Protein AF-A0A662KB71-F1 (afdb_monomer_lite)

Structure (mmCIF, N/CA/C/O backbone):
data_AF-A0A662KB71-F1
#
_entry.id   AF-A0A662KB71-F1
#
loop_
_atom_site.group_PDB
_atom_site.id
_atom_site.type_symbol
_atom_site.label_atom_id
_atom_site.label_alt_id
_atom_site.label_comp_id
_atom_site.label_asym_id
_atom_site.label_entity_id
_atom_site.label_seq_id
_atom_site.pdbx_PDB_ins_code
_atom_site.Cartn_x
_atom_site.Cartn_y
_atom_site.Cartn_z
_atom_site.occupancy
_atom_site.B_iso_or_equiv
_atom_site.auth_seq_id
_atom_site.auth_comp_id
_atom_site.auth_asym_id
_atom_site.auth_atom_id
_atom_site.pdbx_PDB_model_num
ATOM 1 N N . MET A 1 1 ? 36.773 89.664 -22.310 1.00 36.91 1 MET A N 1
ATOM 2 C CA . MET A 1 1 ? 37.988 90.486 -22.122 1.00 36.91 1 MET A CA 1
ATOM 3 C C . MET A 1 1 ? 39.078 89.978 -23.057 1.00 36.91 1 MET A C 1
ATOM 5 O O . MET A 1 1 ? 39.337 88.788 -23.047 1.00 36.91 1 MET A O 1
ATOM 9 N N . LYS A 1 2 ? 39.682 90.913 -23.805 1.00 42.03 2 LYS A N 1
ATOM 10 C CA . LYS A 1 2 ? 40.955 90.853 -24.554 1.00 42.03 2 LYS A CA 1
ATOM 11 C C . LYS A 1 2 ? 41.048 89.935 -25.788 1.00 42.03 2 LYS A C 1
ATOM 13 O O . LYS A 1 2 ? 41.317 88.746 -25.711 1.00 42.03 2 LYS A O 1
ATOM 18 N N . ALA A 1 3 ? 40.898 90.605 -26.932 1.00 43.69 3 ALA A N 1
ATOM 19 C CA . ALA A 1 3 ? 41.512 90.302 -28.222 1.00 43.69 3 ALA A CA 1
ATOM 20 C C . ALA A 1 3 ? 43.033 90.093 -28.120 1.00 43.69 3 ALA A C 1
ATOM 22 O O . ALA A 1 3 ? 43.617 90.597 -27.171 1.00 43.69 3 ALA A O 1
ATOM 23 N N . TRP A 1 4 ? 43.659 89.476 -29.131 1.00 39.16 4 TRP A N 1
ATOM 24 C CA . TRP A 1 4 ? 44.830 90.023 -29.841 1.00 39.16 4 TRP A CA 1
ATOM 25 C C . TRP A 1 4 ? 45.064 89.283 -31.173 1.00 39.16 4 TRP A C 1
ATOM 27 O O . TRP A 1 4 ? 44.796 88.092 -31.303 1.00 39.16 4 TRP A O 1
ATOM 37 N N . ARG A 1 5 ? 45.497 90.065 -32.168 1.00 43.62 5 ARG A N 1
ATOM 38 C CA . ARG A 1 5 ? 45.698 89.755 -33.593 1.00 43.62 5 ARG A CA 1
ATOM 39 C C . ARG A 1 5 ? 47.019 89.027 -33.890 1.00 43.62 5 ARG A C 1
ATOM 41 O O . ARG A 1 5 ? 48.006 89.263 -33.207 1.00 43.62 5 ARG A O 1
ATOM 48 N N . ALA A 1 6 ? 46.981 88.304 -35.015 1.00 48.84 6 ALA A N 1
ATOM 49 C CA . ALA A 1 6 ? 47.941 88.196 -36.129 1.00 48.84 6 ALA A CA 1
ATOM 50 C C . ALA A 1 6 ? 49.448 88.004 -35.870 1.00 48.84 6 ALA A C 1
ATOM 52 O O . ALA A 1 6 ? 50.101 88.798 -35.196 1.00 48.84 6 ALA A O 1
ATOM 53 N N . ARG A 1 7 ? 50.030 87.063 -36.627 1.00 49.25 7 ARG A N 1
ATOM 54 C CA . ARG A 1 7 ? 51.333 87.278 -37.263 1.00 49.25 7 ARG A CA 1
ATOM 55 C C . ARG A 1 7 ? 51.435 86.509 -38.579 1.00 49.25 7 ARG A C 1
ATOM 57 O O . ARG A 1 7 ? 51.296 85.290 -38.603 1.00 49.25 7 ARG A O 1
ATOM 64 N N . ASP A 1 8 ? 51.676 87.274 -39.633 1.00 49.44 8 ASP A N 1
ATOM 65 C CA . ASP A 1 8 ? 51.983 86.836 -40.986 1.00 49.44 8 ASP A CA 1
ATOM 66 C C . ASP A 1 8 ? 53.436 86.359 -41.124 1.00 49.44 8 ASP A C 1
ATOM 68 O O . ASP A 1 8 ? 54.330 86.839 -40.425 1.00 49.44 8 ASP A O 1
ATOM 72 N N . GLY A 1 9 ? 53.646 85.509 -42.132 1.00 44.41 9 GLY A N 1
ATOM 73 C CA . GLY A 1 9 ? 54.811 85.570 -43.014 1.00 44.41 9 GLY A CA 1
ATOM 74 C C . GLY A 1 9 ? 56.000 84.676 -42.667 1.00 44.41 9 GLY A C 1
ATOM 75 O O . GLY A 1 9 ? 56.718 84.941 -41.710 1.00 44.41 9 GLY A O 1
ATOM 76 N N . GLN A 1 10 ? 56.304 83.724 -43.557 1.00 45.50 10 GLN A N 1
ATOM 77 C CA . GLN A 1 10 ? 57.619 83.689 -44.206 1.00 45.50 10 GLN A CA 1
ATOM 78 C C . GLN A 1 10 ? 57.638 82.892 -45.523 1.00 45.50 10 GLN A C 1
ATOM 80 O O . GLN A 1 10 ? 56.848 81.982 -45.752 1.00 45.50 10 GLN A O 1
ATOM 85 N N . VAL A 1 11 ? 58.545 83.361 -46.377 1.00 48.25 11 VAL A N 1
ATOM 86 C CA . VAL A 1 11 ? 58.807 83.138 -47.806 1.00 48.25 11 VAL A CA 1
ATOM 87 C C . VAL A 1 11 ? 59.555 81.821 -48.081 1.00 48.25 11 VAL A C 1
ATOM 89 O O . VAL A 1 11 ? 60.388 81.423 -47.273 1.00 48.25 11 VAL A O 1
ATOM 92 N N . GLY A 1 12 ? 59.350 81.223 -49.266 1.00 40.81 12 GLY A N 1
ATOM 93 C CA . GLY A 1 12 ? 60.293 80.265 -49.867 1.00 40.81 12 GLY A CA 1
ATOM 94 C C . GLY A 1 12 ? 59.791 79.575 -51.150 1.00 40.81 12 GLY A C 1
ATOM 95 O O . GLY A 1 12 ? 59.001 78.641 -51.070 1.00 40.81 12 GLY A O 1
ATOM 96 N N . GLU A 1 13 ? 60.277 80.007 -52.319 1.00 37.97 13 GLU A N 1
ATOM 97 C CA . GLU A 1 13 ? 60.290 79.269 -53.608 1.00 37.97 13 GLU A CA 1
ATOM 98 C C . GLU A 1 13 ? 61.704 78.660 -53.848 1.00 37.97 13 GLU A C 1
ATOM 100 O O . GLU A 1 13 ? 62.615 78.971 -53.078 1.00 37.97 13 GLU A O 1
ATOM 105 N N . PRO A 1 14 ? 62.012 78.030 -55.007 1.00 67.06 14 PRO A N 1
ATOM 106 C CA . PRO A 1 14 ? 61.565 76.756 -55.608 1.00 67.06 14 PRO A CA 1
ATOM 107 C C . PRO A 1 14 ? 62.807 75.813 -55.808 1.00 67.06 14 PRO A C 1
ATOM 109 O O . PRO A 1 14 ? 63.870 76.166 -55.292 1.00 67.06 14 PRO A O 1
ATOM 112 N N . PRO A 1 15 ? 62.783 74.639 -56.510 1.00 52.56 15 PRO A N 1
ATOM 113 C CA . PRO A 1 15 ? 62.958 74.648 -57.981 1.00 52.56 15 PRO A CA 1
ATOM 114 C C . PRO A 1 15 ? 62.513 73.394 -58.807 1.00 52.56 15 PRO A C 1
ATOM 116 O O . PRO A 1 15 ? 62.311 72.290 -58.313 1.00 52.56 15 PRO A O 1
ATOM 119 N N . SER A 1 16 ? 62.476 73.625 -60.130 1.00 50.72 16 SER A N 1
ATOM 120 C CA . SER A 1 16 ? 62.870 72.772 -61.281 1.00 50.72 16 SER A CA 1
ATOM 121 C C . SER A 1 16 ? 62.189 71.423 -61.610 1.00 50.72 16 SER A C 1
ATOM 123 O O . SER A 1 16 ? 62.420 70.390 -60.991 1.00 50.72 16 SER A O 1
ATOM 125 N N . SER A 1 17 ? 61.487 71.470 -62.751 1.00 56.22 17 SER A N 1
ATOM 126 C CA . SER A 1 17 ? 61.022 70.431 -63.696 1.00 56.22 17 SER A CA 1
ATOM 127 C C . SER A 1 17 ? 62.018 69.297 -64.020 1.00 56.22 17 SER A C 1
ATOM 129 O O . SER A 1 17 ? 63.222 69.539 -63.950 1.00 56.22 17 SER A O 1
ATOM 131 N N . PRO A 1 18 ? 61.569 68.125 -64.533 1.00 51.44 18 PRO A N 1
ATOM 132 C CA . PRO A 1 18 ? 61.547 67.974 -66.001 1.00 51.44 18 PRO A CA 1
ATOM 133 C C . PRO A 1 18 ? 60.480 67.026 -66.610 1.00 51.44 18 PRO A C 1
ATOM 135 O O . PRO A 1 18 ? 60.121 65.987 -66.071 1.00 51.44 18 PRO A O 1
ATOM 138 N N . LEU A 1 19 ? 60.087 67.402 -67.831 1.00 43.84 19 LEU A N 1
ATOM 139 C CA . LEU A 1 19 ? 59.909 66.564 -69.027 1.00 43.84 19 LEU A CA 1
ATOM 140 C C . LEU A 1 19 ? 58.890 65.410 -69.007 1.00 43.84 19 LEU A C 1
ATOM 142 O O . LEU A 1 19 ? 59.156 64.256 -68.679 1.00 43.84 19 LEU A O 1
ATOM 146 N N . TYR A 1 20 ? 57.739 65.762 -69.573 1.00 49.97 20 TYR A N 1
ATOM 147 C CA . TYR A 1 20 ? 56.759 64.894 -70.210 1.00 49.97 20 TYR A CA 1
ATOM 148 C C . TYR A 1 20 ? 57.422 63.936 -71.220 1.00 49.97 20 TYR A C 1
ATOM 150 O O . TYR A 1 20 ? 58.065 64.371 -72.174 1.00 49.97 20 TYR A O 1
ATOM 158 N N . SER A 1 21 ? 57.205 62.632 -71.058 1.00 51.72 21 SER A N 1
ATOM 159 C CA . SER A 1 21 ? 57.393 61.637 -72.117 1.00 51.72 21 SER A CA 1
ATOM 160 C C . SER A 1 21 ? 56.123 60.791 -72.201 1.00 51.72 21 SER A C 1
ATOM 162 O O . SER A 1 21 ? 55.763 60.082 -71.266 1.00 51.72 21 SER A O 1
ATOM 164 N N . ILE A 1 22 ? 55.392 60.931 -73.310 1.00 61.84 22 ILE A N 1
ATOM 165 C CA . ILE A 1 22 ? 54.178 60.158 -73.595 1.00 61.84 22 ILE A CA 1
ATOM 166 C C . ILE A 1 22 ? 54.624 58.804 -74.165 1.00 61.84 22 ILE A C 1
ATOM 168 O O . ILE A 1 22 ? 55.196 58.782 -75.257 1.00 61.84 22 ILE A O 1
ATOM 172 N N . PRO A 1 23 ? 54.382 57.671 -73.485 1.00 62.34 23 PRO A N 1
ATOM 173 C CA . PRO A 1 23 ? 54.677 56.362 -74.050 1.00 62.34 23 PRO A CA 1
ATOM 174 C C . PRO A 1 23 ? 53.633 55.963 -75.114 1.00 62.34 23 PRO A C 1
ATOM 176 O O . PRO A 1 23 ? 52.476 56.392 -75.059 1.00 62.34 23 PRO A O 1
ATOM 179 N N . PRO A 1 24 ? 54.010 55.116 -76.087 1.00 60.97 24 PRO A N 1
ATOM 180 C CA . PRO A 1 24 ? 53.135 54.717 -77.183 1.00 60.97 24 PRO A CA 1
ATOM 181 C C . PRO A 1 24 ? 51.952 53.878 -76.684 1.00 60.97 24 PRO A C 1
ATOM 183 O O . PRO A 1 24 ? 52.109 52.968 -75.863 1.00 60.97 24 PRO A O 1
ATOM 186 N N . ARG A 1 25 ? 50.755 54.148 -77.224 1.00 55.72 25 ARG A N 1
ATOM 187 C CA . ARG A 1 25 ? 49.554 53.336 -76.979 1.00 55.72 25 ARG A CA 1
ATOM 188 C C . ARG A 1 25 ? 49.775 51.930 -77.538 1.00 55.72 25 ARG A C 1
ATOM 190 O O . ARG A 1 25 ? 49.689 51.713 -78.744 1.00 55.72 25 ARG A O 1
ATOM 197 N N . ARG A 1 26 ? 50.033 50.958 -76.660 1.00 57.22 26 ARG A N 1
ATOM 198 C CA . ARG A 1 26 ? 49.929 49.536 -77.011 1.00 57.22 26 ARG A CA 1
ATOM 199 C C . ARG A 1 26 ? 48.455 49.209 -77.224 1.00 57.22 26 ARG A C 1
ATOM 201 O O . ARG A 1 26 ? 47.660 49.337 -76.298 1.00 57.22 26 ARG A O 1
ATOM 208 N N . CYS A 1 27 ? 48.102 48.756 -78.423 1.00 57.66 27 CYS A N 1
ATOM 209 C CA . CYS A 1 27 ? 46.838 48.064 -78.641 1.00 57.66 27 CYS A CA 1
ATOM 210 C C . CYS A 1 27 ? 46.874 46.761 -77.835 1.00 57.66 27 CYS A C 1
ATOM 212 O O . CYS A 1 27 ? 47.570 45.811 -78.191 1.00 57.66 27 CYS A O 1
ATOM 214 N N . SER A 1 28 ? 46.175 46.733 -76.704 1.00 59.31 28 SER A N 1
ATOM 215 C CA . SER A 1 28 ? 45.961 45.511 -75.940 1.00 59.31 28 SER A CA 1
ATOM 216 C C . SER A 1 28 ? 44.905 44.673 -76.655 1.00 59.31 28 SER A C 1
ATOM 218 O O . SER A 1 28 ? 43.725 45.011 -76.628 1.00 59.31 28 SER A O 1
ATOM 220 N N . TYR A 1 29 ? 45.318 43.577 -77.293 1.00 62.06 29 TYR A N 1
ATOM 221 C CA . TYR A 1 29 ? 44.381 42.525 -77.686 1.00 62.06 29 TYR A CA 1
ATOM 222 C C . TYR A 1 29 ? 43.672 41.994 -76.424 1.00 62.06 29 TYR A C 1
ATOM 224 O O . TYR A 1 29 ? 44.356 41.677 -75.442 1.00 62.06 29 TYR A O 1
ATOM 232 N N . PRO A 1 30 ? 42.330 41.889 -76.406 1.00 63.69 30 PRO A N 1
ATOM 233 C CA . PRO A 1 30 ? 41.624 41.268 -75.294 1.00 63.69 30 PRO A CA 1
ATOM 234 C C . PRO A 1 30 ? 42.017 39.787 -75.213 1.00 63.69 30 PRO A C 1
ATOM 236 O O . PRO A 1 30 ? 41.892 39.042 -76.184 1.00 63.69 30 PRO A O 1
ATOM 239 N N . LYS A 1 31 ? 42.528 39.359 -74.053 1.00 66.06 31 LYS A N 1
ATOM 240 C CA . LYS A 1 31 ? 42.838 37.946 -73.791 1.00 66.06 31 LYS A CA 1
ATOM 241 C C . LYS A 1 31 ? 41.531 37.132 -73.789 1.00 66.06 31 LYS A C 1
ATOM 243 O O . LYS A 1 31 ? 40.540 37.612 -73.234 1.00 66.06 31 LYS A O 1
ATOM 248 N N . PRO A 1 32 ? 41.503 35.917 -74.367 1.00 61.69 32 PRO A N 1
ATOM 249 C CA . PRO A 1 32 ? 40.316 35.070 -74.338 1.00 61.69 32 PRO A CA 1
ATOM 250 C C . PRO A 1 32 ? 39.950 34.700 -72.895 1.00 61.69 32 PRO A C 1
ATOM 252 O O . PRO A 1 32 ? 40.811 34.401 -72.069 1.00 61.69 32 PRO A O 1
ATOM 255 N N . ARG A 1 33 ? 38.649 34.743 -72.596 1.00 58.22 33 ARG A N 1
ATOM 256 C CA . ARG A 1 33 ? 38.066 34.519 -71.267 1.00 58.22 33 ARG A CA 1
ATOM 257 C C . ARG A 1 33 ? 38.159 33.028 -70.902 1.00 58.22 33 ARG A C 1
ATOM 259 O O . ARG A 1 33 ? 37.277 32.248 -71.245 1.00 58.22 33 ARG A O 1
ATOM 266 N N . SER A 1 34 ? 39.238 32.624 -70.230 1.00 58.84 34 SER A N 1
ATOM 267 C CA . SER A 1 34 ? 39.506 31.238 -69.797 1.00 58.84 34 SER A CA 1
ATOM 268 C C . SER A 1 34 ? 38.860 30.843 -68.458 1.00 58.84 34 SER A C 1
ATOM 270 O O . SER A 1 34 ? 39.030 29.712 -68.000 1.00 58.84 34 SER A O 1
ATOM 272 N N . ASP A 1 35 ? 38.118 31.744 -67.814 1.00 59.12 35 ASP A N 1
ATOM 273 C CA . ASP A 1 35 ? 37.768 31.600 -66.392 1.00 59.12 35 ASP A CA 1
ATOM 274 C C . ASP A 1 35 ? 36.600 30.629 -66.113 1.00 59.12 35 ASP A C 1
ATOM 276 O O . ASP A 1 35 ? 36.491 30.095 -65.010 1.00 59.12 35 ASP A O 1
ATOM 280 N N . GLY A 1 36 ? 35.772 30.298 -67.113 1.00 54.28 36 GLY A N 1
ATOM 281 C CA . GLY A 1 36 ? 34.598 29.426 -66.924 1.00 54.28 36 GLY A CA 1
ATOM 282 C C . GLY A 1 36 ? 34.899 27.921 -66.806 1.00 54.28 36 GLY A C 1
ATOM 283 O O . GLY A 1 36 ? 34.202 27.196 -66.099 1.00 54.28 36 GLY A O 1
ATOM 284 N N . LEU A 1 37 ? 35.962 27.427 -67.453 1.00 56.03 37 LEU A N 1
ATOM 285 C CA . LEU A 1 37 ? 36.306 25.991 -67.488 1.00 56.03 37 LEU A CA 1
ATOM 286 C C . LEU A 1 37 ? 37.046 25.501 -66.231 1.00 56.03 37 LEU A C 1
ATOM 288 O O . LEU A 1 37 ? 37.044 24.301 -65.941 1.00 56.03 37 LEU A O 1
ATOM 292 N N . ASN A 1 38 ? 37.688 26.408 -65.490 1.00 56.59 38 ASN A N 1
ATOM 293 C CA . ASN A 1 38 ? 38.346 26.099 -64.217 1.00 56.59 38 ASN A CA 1
ATOM 294 C C . ASN A 1 38 ? 37.392 26.215 -63.021 1.00 56.59 38 ASN A C 1
ATOM 296 O O . ASN A 1 38 ? 37.583 25.513 -62.028 1.00 56.59 38 ASN A O 1
ATOM 300 N N . GLN A 1 39 ? 36.344 27.038 -63.119 1.00 59.97 39 GLN A N 1
ATOM 301 C CA . GLN A 1 39 ? 35.350 27.179 -62.054 1.00 59.97 39 GLN A CA 1
ATOM 302 C C . GLN A 1 39 ? 34.488 25.917 -61.901 1.00 59.97 39 GLN A C 1
ATOM 304 O O . GLN A 1 39 ? 34.327 25.422 -60.785 1.00 59.97 39 GLN A O 1
ATOM 309 N N . ASN A 1 40 ? 34.054 25.311 -63.012 1.00 57.25 40 ASN A N 1
ATOM 310 C CA . ASN A 1 40 ? 33.302 24.050 -62.983 1.00 57.25 40 ASN A CA 1
ATOM 311 C C . ASN A 1 40 ? 34.148 22.859 -62.495 1.00 57.25 40 ASN A C 1
ATOM 313 O O . ASN A 1 40 ? 33.631 22.016 -61.769 1.00 57.25 40 ASN A O 1
ATOM 317 N N . ARG A 1 41 ? 35.453 22.812 -62.820 1.00 63.38 41 ARG A N 1
ATOM 318 C CA . ARG A 1 41 ? 36.366 21.742 -62.363 1.00 63.38 41 ARG A CA 1
ATOM 319 C C . ARG A 1 41 ? 36.669 21.793 -60.863 1.00 63.38 41 ARG A C 1
ATOM 321 O O . ARG A 1 41 ? 36.779 20.747 -60.226 1.00 63.38 41 ARG A O 1
ATOM 328 N N . ARG A 1 42 ? 36.763 22.995 -60.287 1.00 65.50 42 ARG A N 1
ATOM 329 C CA . ARG A 1 42 ? 36.928 23.180 -58.837 1.00 65.50 42 ARG A CA 1
ATOM 330 C C . ARG A 1 42 ? 35.651 22.814 -58.082 1.00 65.50 42 ARG A C 1
ATOM 332 O O . ARG A 1 42 ? 35.723 22.029 -57.148 1.00 65.50 42 ARG A O 1
ATOM 339 N N . ALA A 1 43 ? 34.483 23.266 -58.548 1.00 62.94 43 ALA A N 1
ATOM 340 C CA . ALA A 1 43 ? 33.200 22.897 -57.944 1.00 62.94 43 ALA A CA 1
ATOM 341 C C . ALA A 1 43 ? 32.931 21.380 -57.998 1.00 62.94 43 ALA A C 1
ATOM 343 O O . ALA A 1 43 ? 32.452 20.805 -57.023 1.00 62.94 43 ALA A O 1
ATOM 344 N N . SER A 1 44 ? 33.297 20.704 -59.096 1.00 68.12 44 SER A N 1
ATOM 345 C CA . SER A 1 44 ? 33.177 19.244 -59.189 1.00 68.12 44 SER A CA 1
ATOM 346 C C . SER A 1 44 ? 34.116 18.497 -58.237 1.00 68.12 44 SER A C 1
ATOM 348 O O . SER A 1 44 ? 33.721 17.472 -57.693 1.00 68.12 44 SER A O 1
ATOM 350 N N . MET A 1 45 ? 35.337 18.997 -58.002 1.00 72.81 45 MET A N 1
ATOM 351 C CA . MET A 1 45 ? 36.270 18.376 -57.050 1.00 72.81 45 MET A CA 1
ATOM 352 C C . MET A 1 45 ? 35.816 18.557 -55.596 1.00 72.81 45 MET A C 1
ATOM 354 O O . MET A 1 45 ? 35.841 17.590 -54.840 1.00 72.81 45 MET A O 1
ATOM 358 N N . GLU A 1 46 ? 35.333 19.743 -55.222 1.00 77.81 46 GLU A N 1
ATOM 359 C CA . GLU A 1 46 ? 34.814 20.011 -53.871 1.00 77.81 46 GLU A CA 1
ATOM 360 C C . GLU A 1 46 ? 33.603 19.128 -53.533 1.00 77.81 46 GLU A C 1
ATOM 362 O O . GLU A 1 46 ? 33.524 18.554 -52.447 1.00 77.81 46 GLU A O 1
ATOM 367 N N . LEU A 1 47 ? 32.687 18.942 -54.490 1.00 78.06 47 LEU A N 1
ATOM 368 C CA . LEU A 1 47 ? 31.538 18.054 -54.309 1.00 78.06 47 LEU A CA 1
ATOM 369 C C . LEU A 1 47 ? 31.977 16.598 -54.110 1.00 78.06 47 LEU A C 1
ATOM 371 O O . LEU A 1 47 ? 31.502 15.941 -53.188 1.00 78.06 47 LEU A O 1
ATOM 375 N N . VAL A 1 48 ? 32.915 16.095 -54.919 1.00 83.62 48 VAL A N 1
ATOM 376 C CA . VAL A 1 48 ? 33.421 14.716 -54.791 1.00 83.62 48 VAL A CA 1
ATOM 377 C C . VAL A 1 48 ? 34.095 14.488 -53.435 1.00 83.62 48 VAL A C 1
ATOM 379 O O . VAL A 1 48 ? 33.859 13.457 -52.799 1.00 83.62 48 VAL A O 1
ATOM 382 N N . VAL A 1 49 ? 34.886 15.449 -52.951 1.00 85.69 49 VAL A N 1
ATOM 383 C CA . VAL A 1 49 ? 35.529 15.371 -51.629 1.00 85.69 49 VAL A CA 1
ATOM 384 C C . VAL A 1 49 ? 34.482 15.371 -50.512 1.00 85.69 49 VAL A C 1
ATOM 386 O O . VAL A 1 49 ? 34.529 14.504 -49.636 1.00 85.69 49 VAL A O 1
ATOM 389 N N . ALA A 1 50 ? 33.491 16.266 -50.569 1.00 82.62 50 ALA A N 1
ATOM 390 C CA . ALA A 1 50 ? 32.414 16.331 -49.583 1.00 82.62 50 ALA A CA 1
ATOM 391 C C . ALA A 1 50 ? 31.588 15.030 -49.525 1.00 82.62 50 ALA A C 1
ATOM 393 O O . ALA A 1 50 ? 31.351 14.498 -48.438 1.00 82.62 50 ALA A O 1
ATOM 394 N N . PHE A 1 51 ? 31.220 14.465 -50.682 1.00 85.44 51 PHE A N 1
ATOM 395 C CA . PHE A 1 51 ? 30.502 13.187 -50.757 1.00 85.44 51 PHE A CA 1
ATOM 396 C C . PHE A 1 51 ? 31.327 12.019 -50.209 1.00 85.44 51 PHE A C 1
ATOM 398 O O . PHE A 1 51 ? 30.797 11.177 -49.484 1.00 85.44 51 PHE A O 1
ATOM 405 N N . THR A 1 52 ? 32.628 11.981 -50.500 1.00 85.81 52 THR A N 1
ATOM 406 C CA . THR A 1 52 ? 33.521 10.928 -49.994 1.00 85.81 52 THR A CA 1
ATOM 407 C C . THR A 1 52 ? 33.621 10.980 -48.467 1.00 85.81 52 THR A C 1
ATOM 409 O O . THR A 1 52 ? 33.501 9.949 -47.806 1.00 85.81 52 THR A O 1
ATOM 412 N N . ILE A 1 53 ? 33.758 12.178 -47.888 1.00 87.12 53 ILE A N 1
ATOM 413 C CA . ILE A 1 53 ? 33.786 12.375 -46.430 1.00 87.12 53 ILE A CA 1
ATOM 414 C C . ILE A 1 53 ? 32.458 11.941 -45.793 1.00 87.12 53 ILE A C 1
ATOM 416 O O . ILE A 1 53 ? 32.469 11.226 -44.792 1.00 87.12 53 ILE A O 1
ATOM 420 N N . TRP A 1 54 ? 31.314 12.302 -46.381 1.00 88.19 54 TRP A N 1
ATOM 421 C CA . TRP A 1 54 ? 29.997 11.880 -45.886 1.00 88.19 54 TRP A CA 1
ATOM 422 C C . TRP A 1 54 ? 29.810 10.361 -45.893 1.00 88.19 54 TRP A C 1
ATOM 424 O O . TRP A 1 54 ? 29.328 9.801 -44.907 1.00 88.19 54 TRP A O 1
ATOM 434 N N . ILE A 1 55 ? 30.243 9.679 -46.956 1.00 88.38 55 ILE A N 1
ATOM 435 C CA . ILE A 1 55 ? 30.184 8.213 -47.035 1.00 88.38 55 ILE A CA 1
ATOM 436 C C . ILE A 1 55 ? 31.051 7.580 -45.939 1.00 88.38 55 ILE A C 1
ATOM 438 O O . ILE A 1 55 ? 30.590 6.682 -45.233 1.00 88.38 55 ILE A O 1
ATOM 442 N N . LEU A 1 56 ? 32.278 8.072 -45.739 1.00 88.88 56 LEU A N 1
ATOM 443 C CA . LEU A 1 56 ? 33.175 7.568 -44.693 1.00 88.88 56 LEU A CA 1
ATOM 444 C C . LEU A 1 56 ? 32.598 7.782 -43.286 1.00 88.88 56 LEU A C 1
ATOM 446 O O . LEU A 1 56 ? 32.633 6.866 -42.459 1.00 88.88 56 LEU A O 1
ATOM 450 N N . CYS A 1 57 ? 32.001 8.948 -43.022 1.00 86.12 57 CYS A N 1
ATOM 451 C CA . CYS A 1 57 ? 31.299 9.216 -41.767 1.00 86.12 57 CYS A CA 1
ATOM 452 C C . CYS A 1 57 ? 30.106 8.269 -41.561 1.00 86.12 57 CYS A C 1
ATOM 454 O O . CYS A 1 57 ? 29.920 7.764 -40.451 1.00 86.12 57 CYS A O 1
ATOM 456 N N . GLY A 1 58 ? 29.336 7.975 -42.614 1.00 88.12 58 GLY A N 1
ATOM 457 C CA . GLY A 1 58 ? 28.225 7.022 -42.567 1.00 88.12 58 GLY A CA 1
ATOM 458 C C . GLY A 1 58 ? 28.665 5.600 -42.221 1.00 88.12 58 GLY A C 1
ATOM 459 O O . GLY A 1 58 ? 28.075 4.965 -41.345 1.00 88.12 58 GLY A O 1
ATOM 460 N N . ILE A 1 59 ? 29.748 5.118 -42.836 1.00 89.75 59 ILE A N 1
ATOM 461 C CA . ILE A 1 59 ? 30.324 3.794 -42.545 1.00 89.75 59 ILE A CA 1
ATOM 462 C C . ILE A 1 59 ? 30.824 3.728 -41.095 1.00 89.75 59 ILE A C 1
ATOM 464 O O . ILE A 1 59 ? 30.550 2.758 -40.381 1.00 89.75 59 ILE A O 1
ATOM 468 N N . ALA A 1 60 ? 31.525 4.764 -40.629 1.00 87.94 60 ALA A N 1
ATOM 469 C CA . ALA A 1 60 ? 32.031 4.824 -39.262 1.00 87.94 60 ALA A CA 1
ATOM 470 C C . ALA A 1 60 ? 30.892 4.845 -38.223 1.00 87.94 60 ALA A C 1
ATOM 472 O O . ALA A 1 60 ? 30.937 4.089 -37.248 1.00 87.94 60 ALA A O 1
ATOM 473 N N . ALA A 1 61 ? 29.835 5.630 -38.461 1.00 87.06 61 ALA A N 1
ATOM 474 C CA . ALA A 1 61 ? 28.643 5.652 -37.615 1.00 87.06 61 ALA A CA 1
ATOM 475 C C . ALA A 1 61 ? 27.942 4.282 -37.580 1.00 87.06 61 ALA A C 1
ATOM 477 O O . ALA A 1 61 ? 27.583 3.802 -36.504 1.00 87.06 61 ALA A O 1
ATOM 478 N N . ALA A 1 62 ? 27.809 3.612 -38.730 1.00 88.12 62 ALA A N 1
ATOM 479 C CA . ALA A 1 62 ? 27.215 2.280 -38.835 1.00 88.12 62 ALA A CA 1
ATOM 480 C C . ALA A 1 62 ? 28.018 1.210 -38.079 1.00 88.12 62 ALA A C 1
ATOM 482 O O . ALA A 1 62 ? 27.441 0.395 -37.355 1.00 88.12 62 ALA A O 1
ATOM 483 N N . SER A 1 63 ? 29.348 1.229 -38.195 1.00 86.94 63 SER A N 1
ATOM 484 C CA . SER A 1 63 ? 30.234 0.302 -37.481 1.00 86.94 63 SER A CA 1
ATOM 485 C C . SER A 1 63 ? 30.134 0.493 -35.965 1.00 86.94 63 SER A C 1
ATOM 487 O O . SER A 1 63 ? 29.954 -0.473 -35.219 1.00 86.94 63 SER A O 1
ATOM 489 N N . LEU A 1 64 ? 30.149 1.747 -35.497 1.00 83.88 64 LEU A N 1
ATOM 490 C CA . LEU A 1 64 ? 30.036 2.074 -34.075 1.00 83.88 64 LEU A CA 1
ATOM 491 C C . LEU A 1 64 ? 28.654 1.708 -33.509 1.00 83.88 64 LEU A C 1
ATOM 493 O O . LEU A 1 64 ? 28.551 1.156 -32.412 1.00 83.88 64 LEU A O 1
ATOM 497 N N . ALA A 1 65 ? 27.597 1.955 -34.282 1.00 82.56 65 ALA A N 1
ATOM 498 C CA . ALA A 1 65 ? 26.231 1.579 -33.945 1.00 82.56 65 ALA A CA 1
ATOM 499 C C . ALA A 1 65 ? 26.056 0.056 -33.854 1.00 82.56 65 ALA A C 1
ATOM 501 O O . ALA A 1 65 ? 25.479 -0.429 -32.882 1.00 82.56 65 ALA A O 1
ATOM 502 N N . THR A 1 66 ? 26.603 -0.701 -34.809 1.00 82.44 66 THR A N 1
ATOM 503 C CA . THR A 1 66 ? 26.505 -2.171 -34.843 1.00 82.44 66 THR A CA 1
ATOM 504 C C . THR A 1 66 ? 27.225 -2.798 -33.653 1.00 82.44 66 THR A C 1
ATOM 506 O O . THR A 1 66 ? 26.661 -3.655 -32.977 1.00 82.44 66 THR A O 1
ATOM 509 N N . ARG A 1 67 ? 28.420 -2.297 -33.303 1.00 78.75 67 ARG A N 1
ATOM 510 C CA . ARG A 1 67 ? 29.152 -2.724 -32.094 1.00 78.75 67 ARG A CA 1
ATOM 511 C C . ARG A 1 67 ? 28.350 -2.487 -30.812 1.00 78.75 67 ARG A C 1
ATOM 513 O O . ARG A 1 67 ? 28.413 -3.283 -29.883 1.00 78.75 67 ARG A O 1
ATOM 520 N N . LYS A 1 68 ? 27.546 -1.421 -30.773 1.00 72.06 68 LYS A N 1
ATOM 521 C CA . LYS A 1 68 ? 26.640 -1.111 -29.655 1.00 72.06 68 LYS A CA 1
ATOM 522 C C . LYS A 1 68 ? 25.296 -1.845 -29.736 1.00 72.06 68 LYS A C 1
ATOM 524 O O . LYS A 1 68 ? 24.487 -1.745 -28.815 1.00 72.06 68 LYS A O 1
ATOM 529 N N . GLY A 1 69 ? 25.056 -2.644 -30.776 1.00 69.38 69 GLY A N 1
ATOM 530 C CA . GLY A 1 69 ? 23.789 -3.336 -31.023 1.00 69.38 69 GLY A CA 1
ATOM 531 C C . GLY A 1 69 ? 22.640 -2.388 -31.361 1.00 69.38 69 GLY A C 1
ATOM 532 O O . GLY A 1 69 ? 21.527 -2.586 -30.898 1.00 69.38 69 GLY A O 1
ATOM 533 N N . ARG A 1 70 ? 22.909 -1.326 -32.121 1.00 75.00 70 ARG A N 1
ATOM 534 C CA . ARG A 1 70 ? 21.892 -0.538 -32.829 1.00 75.00 70 ARG A CA 1
ATOM 535 C C . ARG A 1 70 ? 21.861 -0.979 -34.302 1.00 75.00 70 ARG A C 1
ATOM 537 O O . ARG A 1 70 ? 22.796 -1.613 -34.781 1.00 75.00 70 ARG A O 1
ATOM 544 N N . SER A 1 71 ? 20.808 -0.631 -35.040 1.00 83.38 71 SER A N 1
ATOM 545 C CA . SER A 1 71 ? 20.637 -1.016 -36.451 1.00 83.38 71 SER A CA 1
ATOM 546 C C . SER A 1 71 ? 21.714 -0.406 -37.363 1.00 83.38 71 SER A C 1
ATOM 548 O O . SER A 1 71 ? 21.600 0.759 -37.748 1.00 83.38 71 SER A O 1
ATOM 550 N N . GLY A 1 72 ? 22.734 -1.179 -37.749 1.00 81.44 72 GLY A N 1
ATOM 551 C CA . GLY A 1 72 ? 23.847 -0.698 -38.581 1.00 81.44 72 GLY A CA 1
ATOM 552 C C . GLY A 1 72 ? 23.398 -0.022 -39.880 1.00 81.44 72 GLY A C 1
ATOM 553 O O . GLY A 1 72 ? 23.837 1.084 -40.180 1.00 81.44 72 GLY A O 1
ATOM 554 N N . VAL A 1 73 ? 22.439 -0.627 -40.590 1.00 85.88 73 VAL A N 1
ATOM 555 C CA . VAL A 1 73 ? 21.879 -0.085 -41.843 1.00 85.88 73 VAL A CA 1
ATOM 556 C C . VAL A 1 73 ? 21.165 1.251 -41.618 1.00 85.88 73 VAL A C 1
ATOM 558 O O . VAL A 1 73 ? 21.388 2.203 -42.358 1.00 85.88 73 VAL A O 1
ATOM 561 N N . GLY A 1 74 ? 20.358 1.368 -40.558 1.00 85.75 74 GLY A N 1
ATOM 562 C CA . GLY A 1 74 ? 19.684 2.628 -40.228 1.00 85.75 74 GLY A CA 1
ATOM 563 C C . GLY A 1 74 ? 20.673 3.752 -39.899 1.00 85.75 74 GLY A C 1
ATOM 564 O O . GLY A 1 74 ? 20.507 4.878 -40.358 1.00 85.75 74 GLY A O 1
ATOM 565 N N . TRP A 1 75 ? 21.744 3.436 -39.162 1.00 88.19 75 TRP A N 1
ATOM 566 C CA . TRP A 1 75 ? 22.788 4.406 -38.812 1.00 88.19 75 TRP A CA 1
ATOM 567 C C . TRP A 1 75 ? 23.696 4.776 -39.989 1.00 88.19 75 TRP A C 1
ATOM 569 O O . TRP A 1 75 ? 24.201 5.895 -40.014 1.00 88.19 75 TRP A O 1
ATOM 579 N N . PHE A 1 76 ? 23.852 3.896 -40.981 1.00 88.81 76 PHE A N 1
ATOM 580 C CA . PHE A 1 76 ? 24.528 4.217 -42.239 1.00 88.81 76 PHE A CA 1
ATOM 581 C C . PHE A 1 76 ? 23.778 5.308 -43.013 1.00 88.81 76 PHE A C 1
ATOM 583 O O . PHE A 1 76 ? 24.367 6.334 -43.346 1.00 88.81 76 PHE A O 1
ATOM 590 N N . PHE A 1 77 ? 22.470 5.133 -43.238 1.00 89.56 77 PHE A N 1
ATOM 591 C CA . PHE A 1 77 ? 21.660 6.135 -43.944 1.00 89.56 77 PHE A CA 1
ATOM 592 C C . PHE A 1 77 ? 21.534 7.438 -43.155 1.00 89.56 77 PHE A C 1
ATOM 594 O O . PHE A 1 77 ? 21.596 8.520 -43.735 1.00 89.56 77 PHE A O 1
ATOM 601 N N . LEU A 1 78 ? 21.428 7.349 -41.827 1.00 85.88 78 LEU A N 1
ATOM 602 C CA . LEU A 1 78 ? 21.419 8.530 -40.969 1.00 85.88 78 LEU A CA 1
ATOM 603 C C . LEU A 1 78 ? 22.754 9.284 -41.041 1.00 85.88 78 LEU A C 1
ATOM 605 O O . LEU A 1 78 ? 22.766 10.507 -41.120 1.00 85.88 78 LEU A O 1
ATOM 609 N N . GLY A 1 79 ? 23.871 8.556 -41.071 1.00 86.75 79 GLY A N 1
ATOM 610 C CA . GLY A 1 79 ? 25.208 9.109 -41.269 1.00 86.75 79 GLY A CA 1
ATOM 611 C C . GLY A 1 79 ? 25.425 9.732 -42.643 1.00 86.75 79 GLY A C 1
ATOM 612 O O . GLY A 1 79 ? 26.073 10.767 -42.735 1.00 86.75 79 GLY A O 1
ATOM 613 N N . LEU A 1 80 ? 24.831 9.168 -43.693 1.00 88.50 80 LEU A N 1
ATOM 614 C CA . LEU A 1 80 ? 24.888 9.734 -45.039 1.00 88.50 80 LEU A CA 1
ATOM 615 C C . LEU A 1 80 ? 24.068 11.029 -45.169 1.00 88.50 80 LEU A C 1
ATOM 617 O O . LEU A 1 80 ? 24.448 11.905 -45.934 1.00 88.50 80 LEU A O 1
ATOM 621 N N . LEU A 1 81 ? 22.959 11.154 -44.431 1.00 86.88 81 LEU A N 1
ATOM 622 C CA . LEU A 1 81 ? 22.059 12.312 -44.506 1.00 86.88 81 LEU A CA 1
ATOM 623 C C . LEU A 1 81 ? 22.470 13.459 -43.569 1.00 86.88 81 LEU A C 1
ATOM 625 O O . LEU A 1 81 ? 22.320 14.629 -43.908 1.00 86.88 81 LEU A O 1
ATOM 629 N N . ILE A 1 82 ? 22.951 13.118 -42.373 1.00 87.62 82 ILE A N 1
ATOM 630 C CA . ILE A 1 82 ? 23.262 14.067 -41.291 1.00 87.62 82 ILE A CA 1
ATOM 631 C C . ILE A 1 82 ? 24.785 14.295 -41.166 1.00 87.62 82 ILE A C 1
ATOM 633 O O . ILE A 1 82 ? 25.240 15.241 -40.517 1.00 87.62 82 ILE A O 1
ATOM 637 N N . GLY A 1 83 ? 25.598 13.446 -41.802 1.00 86.75 83 GLY A N 1
ATOM 638 C CA . GLY A 1 83 ? 27.051 13.566 -41.842 1.00 86.75 83 GLY A CA 1
ATOM 639 C C . GLY A 1 83 ? 27.707 13.316 -40.473 1.00 86.75 83 GLY A C 1
ATOM 640 O O . GLY A 1 83 ? 27.337 12.376 -39.759 1.00 86.75 83 GLY A O 1
ATOM 641 N N . PRO A 1 84 ? 28.688 14.140 -40.059 1.00 83.50 84 PRO A N 1
ATOM 642 C CA . PRO A 1 84 ? 29.471 13.903 -38.842 1.00 83.50 84 PRO A CA 1
ATOM 643 C C . PRO A 1 84 ? 28.645 13.987 -37.547 1.00 83.50 84 PRO A C 1
ATOM 645 O O . PRO A 1 84 ? 29.000 13.358 -36.550 1.00 83.50 84 PRO A O 1
ATOM 648 N N . PHE A 1 85 ? 27.513 14.699 -37.547 1.00 83.88 85 PHE A N 1
ATOM 649 C CA . PHE A 1 85 ? 26.638 14.785 -36.372 1.00 83.88 85 PHE A CA 1
ATOM 650 C C . PHE A 1 85 ? 26.015 13.431 -36.012 1.00 83.88 85 PHE A C 1
ATOM 652 O O . PHE A 1 85 ? 25.891 13.100 -34.834 1.00 83.88 85 PHE A O 1
ATOM 659 N N . ALA A 1 86 ? 25.694 12.592 -36.998 1.00 83.25 86 ALA A N 1
ATOM 660 C CA . ALA A 1 86 ? 25.199 11.242 -36.735 1.00 83.25 86 ALA A CA 1
ATOM 661 C C . ALA A 1 86 ? 26.276 10.341 -36.110 1.00 83.25 86 ALA A C 1
ATOM 663 O O . ALA A 1 86 ? 25.953 9.503 -35.267 1.00 83.25 86 ALA A O 1
ATOM 664 N N .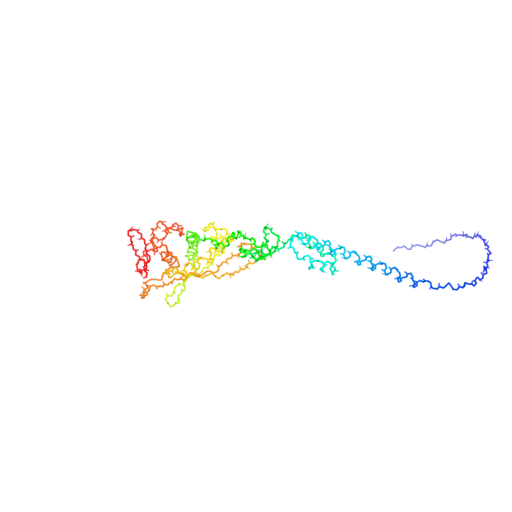 LEU A 1 87 ? 27.553 10.546 -36.447 1.00 83.38 87 LEU A N 1
ATOM 665 C CA . LEU A 1 87 ? 28.670 9.850 -35.803 1.00 83.38 87 LEU A CA 1
ATOM 666 C C . LEU A 1 87 ? 28.786 10.233 -34.319 1.00 83.38 87 LEU A C 1
ATOM 668 O O . LEU A 1 87 ? 28.963 9.353 -33.475 1.00 83.38 87 LEU A O 1
ATOM 672 N N . LEU A 1 88 ? 28.596 11.514 -33.983 1.00 84.81 88 LEU A N 1
ATOM 673 C CA . LEU A 1 88 ? 28.571 11.985 -32.594 1.00 84.81 88 LEU A CA 1
ATOM 674 C C . LEU A 1 88 ? 27.434 11.330 -31.788 1.00 84.81 88 LEU A C 1
ATOM 676 O O . LEU A 1 88 ? 27.658 10.832 -30.685 1.00 84.81 88 LEU A O 1
ATOM 680 N N . VAL A 1 89 ? 26.224 11.242 -32.351 1.00 82.50 89 VAL A N 1
ATOM 681 C CA . VAL A 1 89 ? 25.087 10.584 -31.676 1.00 82.50 89 VAL A CA 1
ATOM 682 C C . VAL A 1 89 ? 25.279 9.058 -31.592 1.00 82.50 89 VAL A C 1
ATOM 684 O O . VAL A 1 89 ? 24.886 8.421 -30.607 1.00 82.50 89 VAL A O 1
ATOM 687 N N . ALA A 1 90 ? 25.939 8.443 -32.578 1.00 80.50 90 ALA A N 1
ATOM 688 C CA . ALA A 1 90 ? 26.332 7.034 -32.514 1.00 80.50 90 ALA A CA 1
ATOM 689 C C . ALA A 1 90 ? 27.361 6.768 -31.394 1.00 80.50 90 ALA A C 1
ATOM 691 O O . ALA A 1 90 ? 27.389 5.674 -30.817 1.00 80.50 90 ALA A O 1
ATOM 692 N N . ALA A 1 91 ? 28.176 7.765 -31.032 1.00 79.38 91 ALA A N 1
ATOM 693 C CA . ALA A 1 91 ? 29.157 7.681 -29.952 1.00 79.38 91 ALA A CA 1
ATOM 694 C C . ALA A 1 91 ? 28.543 7.763 -28.542 1.00 79.38 91 ALA A C 1
ATOM 696 O O . ALA A 1 91 ? 29.131 7.219 -27.605 1.00 79.38 91 ALA A O 1
ATOM 697 N N . LEU A 1 92 ? 27.326 8.289 -28.388 1.00 79.19 92 LEU A N 1
ATOM 698 C CA . LEU A 1 92 ? 26.613 8.290 -27.106 1.00 79.19 92 LEU A CA 1
ATOM 699 C C . LEU A 1 92 ? 26.203 6.868 -26.661 1.00 79.19 92 LEU A C 1
ATOM 701 O O . LEU A 1 92 ? 25.997 5.986 -27.512 1.00 79.19 92 LEU A O 1
ATOM 705 N N . PRO A 1 93 ? 26.097 6.605 -25.343 1.00 67.38 93 PRO A N 1
ATOM 706 C CA . PRO A 1 93 ? 25.563 5.344 -24.834 1.00 67.38 93 PRO A CA 1
ATOM 707 C C . PRO A 1 93 ? 24.103 5.145 -25.286 1.00 67.38 93 PRO A C 1
ATOM 709 O O . PRO A 1 93 ? 23.399 6.119 -25.568 1.00 67.38 93 PRO A O 1
ATOM 712 N N . PRO A 1 94 ? 23.633 3.896 -25.466 1.00 62.66 94 PRO A N 1
ATOM 713 C CA . PRO A 1 94 ? 22.219 3.625 -25.719 1.00 62.66 94 PRO A CA 1
ATOM 714 C C . PRO A 1 94 ? 21.364 4.178 -24.578 1.00 62.66 94 PRO A C 1
ATOM 716 O O . PRO A 1 94 ? 21.599 3.869 -23.417 1.00 62.66 94 PRO A O 1
ATOM 719 N N . VAL A 1 95 ? 20.363 4.989 -24.929 1.00 59.03 95 VAL A N 1
ATOM 720 C CA . VAL A 1 95 ? 19.229 5.252 -24.041 1.00 59.03 95 VAL A CA 1
ATOM 721 C C . VAL A 1 95 ? 18.440 3.949 -24.007 1.00 59.03 95 VAL A C 1
ATOM 723 O O . VAL A 1 95 ? 17.675 3.651 -24.927 1.00 59.03 95 VAL A O 1
ATOM 726 N N . GLU A 1 96 ? 18.732 3.105 -23.023 1.00 55.84 96 GLU A N 1
ATOM 727 C CA . GLU A 1 96 ? 18.022 1.848 -22.843 1.00 55.84 96 GLU A CA 1
ATOM 728 C C . GLU A 1 96 ? 16.570 2.157 -22.477 1.00 55.84 96 GLU A C 1
ATOM 730 O O . GLU A 1 96 ? 16.274 2.747 -21.440 1.00 55.84 96 GLU A O 1
ATOM 735 N N . LYS A 1 97 ? 15.638 1.760 -23.346 1.00 49.50 97 LYS A N 1
ATOM 736 C CA . LYS A 1 97 ? 14.243 1.602 -22.940 1.00 49.50 97 LYS A CA 1
ATOM 737 C C . LYS A 1 97 ? 14.186 0.320 -22.119 1.00 49.50 97 LYS A C 1
ATOM 739 O O . LYS A 1 97 ? 14.067 -0.764 -22.691 1.00 49.50 97 LYS A O 1
ATOM 744 N N . ALA A 1 98 ? 14.352 0.451 -20.807 1.00 50.94 98 ALA A N 1
ATOM 745 C CA . ALA A 1 98 ? 14.239 -0.659 -19.875 1.00 50.94 98 ALA A CA 1
ATOM 746 C C . ALA A 1 98 ? 12.921 -1.420 -20.127 1.00 50.94 98 ALA A C 1
ATOM 748 O O . ALA A 1 98 ? 11.845 -0.824 -20.135 1.00 50.94 98 ALA A O 1
ATOM 749 N N . GLY A 1 99 ? 13.014 -2.728 -20.390 1.00 58.06 99 GLY A N 1
ATOM 750 C CA . GLY A 1 99 ? 11.887 -3.655 -20.233 1.00 58.06 99 GLY A CA 1
ATOM 751 C C . GLY A 1 99 ? 11.282 -4.310 -21.481 1.00 58.06 99 GLY A C 1
ATOM 752 O O . GLY A 1 99 ? 10.540 -5.271 -21.316 1.00 58.06 99 GLY A O 1
ATOM 753 N N . VAL A 1 100 ? 11.577 -3.886 -22.720 1.00 67.00 100 VAL A N 1
ATOM 754 C CA . VAL A 1 100 ? 10.885 -4.465 -23.907 1.00 67.00 100 VAL A CA 1
ATOM 755 C C . VAL A 1 100 ? 11.741 -5.477 -24.678 1.00 67.00 100 VAL A C 1
ATOM 757 O O . VAL A 1 100 ? 11.240 -6.495 -25.170 1.00 67.00 100 VAL A O 1
ATOM 760 N N . THR A 1 101 ? 13.048 -5.245 -24.776 1.00 79.81 101 THR A N 1
ATOM 761 C CA . THR A 1 101 ? 13.976 -6.111 -25.515 1.00 79.81 101 THR A CA 1
ATOM 762 C C . THR A 1 101 ? 15.241 -6.386 -24.710 1.00 79.81 101 THR A C 1
ATOM 764 O O . THR A 1 101 ? 15.654 -5.580 -23.884 1.00 79.81 101 THR A O 1
ATOM 767 N N . LYS A 1 102 ? 15.857 -7.547 -24.948 1.00 80.94 102 LYS A N 1
ATOM 768 C CA . LYS A 1 102 ? 17.143 -7.958 -24.366 1.00 80.94 102 LYS A CA 1
ATOM 769 C C . LYS A 1 102 ? 18.057 -8.488 -25.467 1.00 80.94 102 LYS A C 1
ATOM 771 O O . LYS A 1 102 ? 17.571 -8.948 -26.502 1.00 80.94 102 LYS A O 1
ATOM 776 N N . LYS A 1 103 ? 19.375 -8.442 -25.268 1.00 83.56 103 LYS A N 1
ATOM 777 C CA . LYS A 1 103 ? 20.322 -9.131 -26.160 1.00 83.56 103 LYS A CA 1
ATOM 778 C C . LYS A 1 103 ? 20.437 -10.592 -25.751 1.00 83.56 103 LYS A C 1
ATOM 780 O O . LYS A 1 103 ? 20.551 -10.904 -24.569 1.00 83.56 103 LYS A O 1
ATOM 785 N N . CYS A 1 104 ? 20.420 -11.487 -26.729 1.00 86.56 104 CYS A N 1
ATOM 786 C CA . CYS A 1 104 ? 20.722 -12.890 -26.496 1.00 86.56 104 CYS A CA 1
ATOM 787 C C . CYS A 1 104 ? 22.193 -13.028 -26.053 1.00 86.56 104 CYS A C 1
ATOM 789 O O . CYS A 1 104 ? 23.075 -12.642 -26.826 1.00 86.56 104 CYS A O 1
ATOM 791 N N . PRO A 1 105 ? 22.494 -13.624 -24.882 1.00 82.75 105 PRO A N 1
ATOM 792 C CA . PRO A 1 105 ? 23.870 -13.785 -24.402 1.00 82.75 105 PRO A CA 1
ATOM 793 C C . PRO A 1 105 ? 24.699 -14.704 -25.302 1.00 82.75 105 PRO A C 1
ATOM 795 O O . PRO A 1 105 ? 25.922 -14.638 -25.307 1.00 82.75 105 PRO A O 1
ATOM 798 N N . PHE A 1 106 ? 24.041 -15.551 -26.094 1.00 86.06 106 PHE A N 1
ATOM 799 C CA . PHE A 1 106 ? 24.735 -16.538 -26.900 1.00 86.06 106 PHE A CA 1
ATOM 800 C C . PHE A 1 106 ? 24.975 -16.148 -28.357 1.00 86.06 106 PHE A C 1
ATOM 802 O O . PHE A 1 106 ? 25.793 -16.788 -29.009 1.00 86.06 106 PHE A O 1
ATOM 809 N N . CYS A 1 107 ? 24.199 -15.225 -28.926 1.00 89.31 107 CYS A N 1
ATOM 810 C CA . CYS A 1 107 ? 24.353 -14.831 -30.334 1.00 89.31 107 CYS A CA 1
ATOM 811 C C . CYS A 1 107 ? 24.359 -13.316 -30.550 1.00 89.31 107 CYS A C 1
ATOM 813 O O . CYS A 1 107 ? 24.485 -12.876 -31.684 1.00 89.31 107 CYS A O 1
ATOM 815 N N . GLY A 1 108 ? 24.203 -12.516 -29.491 1.00 82.31 108 GLY A N 1
ATOM 816 C CA . GLY A 1 108 ? 24.258 -11.052 -29.550 1.00 82.31 108 GLY A CA 1
ATOM 817 C C . GLY A 1 108 ? 23.024 -10.373 -30.150 1.00 82.31 108 GLY A C 1
ATOM 818 O O . GLY A 1 108 ? 22.908 -9.152 -30.061 1.00 82.31 108 GLY A O 1
ATOM 819 N N . GLU A 1 109 ? 22.095 -11.145 -30.715 1.00 86.94 109 GLU A N 1
ATOM 820 C CA . GLU A 1 109 ? 20.925 -10.616 -31.413 1.00 86.94 109 GLU A CA 1
ATOM 821 C C . GLU A 1 109 ? 19.864 -10.066 -30.449 1.00 86.94 109 GLU A C 1
ATOM 823 O O . GLU A 1 109 ? 19.700 -10.564 -29.328 1.00 86.94 109 GLU A O 1
ATOM 828 N N . ILE A 1 110 ? 19.119 -9.048 -30.888 1.00 84.88 110 ILE A N 1
ATOM 829 C CA . ILE A 1 110 ? 18.075 -8.422 -30.073 1.00 84.88 110 ILE A CA 1
ATOM 830 C C . ILE A 1 110 ? 16.792 -9.242 -30.167 1.00 84.88 110 ILE A C 1
ATOM 832 O O . ILE A 1 110 ? 16.215 -9.470 -31.231 1.00 84.88 110 ILE A O 1
ATOM 836 N N . ILE A 1 111 ? 16.309 -9.657 -29.009 1.00 86.19 111 ILE A N 1
ATOM 837 C CA . ILE A 1 111 ? 15.115 -10.474 -28.838 1.00 86.19 111 ILE A CA 1
ATOM 838 C C . ILE A 1 111 ? 14.177 -9.802 -27.837 1.00 86.19 111 ILE A C 1
ATOM 840 O O . ILE A 1 111 ? 14.541 -8.842 -27.158 1.00 86.19 111 ILE A O 1
ATOM 844 N N . LYS A 1 112 ? 12.942 -10.296 -27.741 1.00 83.00 112 LYS A N 1
ATOM 845 C CA . LYS A 1 112 ? 12.003 -9.796 -26.735 1.00 83.00 112 LYS A CA 1
ATOM 846 C C . LYS A 1 112 ? 12.517 -10.111 -25.327 1.00 83.00 112 LYS A C 1
ATOM 848 O O . LYS A 1 112 ? 13.099 -11.178 -25.122 1.00 83.00 112 LYS A O 1
ATOM 853 N N . ALA A 1 113 ? 12.267 -9.221 -24.366 1.00 79.88 113 ALA A N 1
ATOM 854 C CA . ALA A 1 113 ? 12.650 -9.437 -22.967 1.00 79.88 113 ALA A CA 1
ATOM 855 C C . ALA A 1 113 ? 12.066 -10.752 -22.402 1.00 79.88 113 ALA A C 1
ATOM 857 O O . ALA A 1 113 ? 12.765 -11.512 -21.732 1.00 79.88 113 ALA A O 1
ATOM 858 N N . GLU A 1 114 ? 10.836 -11.085 -22.798 1.00 76.94 114 GLU A N 1
ATOM 859 C CA . GLU A 1 114 ? 10.098 -12.300 -22.414 1.00 76.94 114 GLU A CA 1
ATOM 860 C C . GLU A 1 114 ? 10.546 -13.596 -23.125 1.00 76.94 114 GLU A C 1
ATOM 862 O O . GLU A 1 114 ? 10.068 -14.680 -22.795 1.00 76.94 114 GLU A O 1
ATOM 867 N N . ALA A 1 115 ? 11.448 -13.530 -24.114 1.00 81.69 115 ALA A N 1
ATOM 868 C CA . ALA A 1 115 ? 11.816 -14.706 -24.903 1.00 81.69 115 ALA A CA 1
ATOM 869 C C . ALA A 1 115 ? 12.541 -15.762 -24.045 1.00 81.69 115 ALA A C 1
ATOM 871 O O . ALA A 1 115 ? 13.610 -15.479 -23.491 1.00 81.69 115 ALA A O 1
ATOM 872 N N . ARG A 1 116 ? 11.960 -16.973 -23.984 1.00 85.00 116 ARG A N 1
ATOM 873 C CA . ARG A 1 116 ? 12.539 -18.180 -23.358 1.00 85.00 116 ARG A CA 1
ATOM 874 C C . ARG A 1 116 ? 13.497 -18.926 -24.271 1.00 85.00 116 ARG A C 1
ATOM 876 O O . ARG A 1 116 ? 14.484 -19.473 -23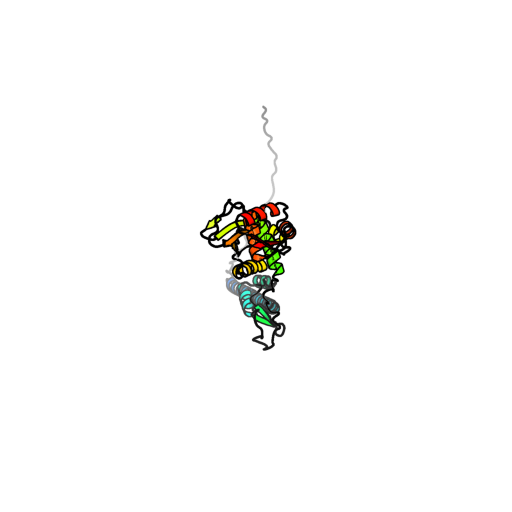.812 1.00 85.00 116 ARG A O 1
ATOM 883 N N . VAL A 1 117 ? 13.251 -18.878 -25.573 1.00 90.56 117 VAL A N 1
ATOM 884 C CA . VAL A 1 117 ? 14.141 -19.443 -26.586 1.00 90.56 117 VAL A CA 1
ATOM 885 C C . VAL A 1 117 ? 14.490 -18.342 -27.571 1.00 90.56 117 VAL A C 1
ATOM 887 O O . VAL A 1 117 ? 13.624 -17.580 -28.015 1.00 90.56 117 VAL A O 1
ATOM 890 N N . CYS A 1 118 ? 15.772 -18.216 -27.900 1.00 91.38 118 CYS A N 1
ATOM 891 C CA . CYS A 1 118 ? 16.193 -17.266 -28.915 1.00 91.38 118 CYS A CA 1
ATOM 892 C C . CYS A 1 118 ? 15.701 -17.725 -30.294 1.00 91.38 118 CYS A C 1
ATOM 894 O O . CYS A 1 118 ? 16.121 -18.772 -30.781 1.00 91.38 118 CYS A O 1
ATOM 896 N N . ARG A 1 119 ? 14.891 -16.901 -30.972 1.00 91.06 119 ARG A N 1
ATOM 897 C CA . ARG A 1 119 ? 14.396 -17.191 -32.333 1.00 91.06 119 ARG A CA 1
ATOM 898 C C . ARG A 1 119 ? 15.500 -17.346 -33.391 1.00 91.06 119 ARG A C 1
ATOM 900 O O . ARG A 1 119 ? 15.223 -17.839 -34.474 1.00 91.06 119 ARG A O 1
ATOM 907 N N . TYR A 1 120 ? 16.708 -16.858 -33.102 1.00 91.56 120 TYR A N 1
ATOM 908 C CA . TYR A 1 120 ? 17.822 -16.822 -34.052 1.00 91.56 120 TYR A CA 1
ATOM 909 C C . TYR A 1 120 ? 18.793 -17.984 -33.857 1.00 91.56 120 TYR A C 1
ATOM 911 O O . TYR A 1 120 ? 19.161 -18.637 -34.823 1.00 91.56 120 TYR A O 1
ATOM 919 N N . CYS A 1 121 ? 19.215 -18.254 -32.617 1.00 91.69 121 CYS A N 1
ATOM 920 C CA . CYS A 1 121 ? 20.195 -19.309 -32.336 1.00 91.69 121 CYS A CA 1
ATOM 921 C C . CYS A 1 121 ? 19.595 -20.580 -31.724 1.00 91.69 121 CYS A C 1
ATOM 923 O O . CYS A 1 121 ? 20.338 -21.523 -31.475 1.00 91.69 121 CYS A O 1
ATOM 925 N N . GLY A 1 122 ? 18.291 -20.599 -31.428 1.00 88.31 122 GLY A N 1
ATOM 926 C CA . GLY A 1 122 ? 17.580 -21.768 -30.901 1.00 88.31 122 GLY A CA 1
ATOM 927 C C . GLY A 1 122 ? 17.947 -22.167 -29.469 1.00 88.31 122 GLY A C 1
ATOM 928 O O . GLY A 1 122 ? 17.357 -23.099 -28.936 1.00 88.31 122 GLY A O 1
ATOM 929 N N . ARG A 1 123 ? 18.898 -21.475 -28.826 1.00 86.06 123 ARG A N 1
ATOM 930 C CA . ARG A 1 123 ? 19.286 -21.756 -27.440 1.00 86.06 123 ARG A CA 1
ATOM 931 C C . ARG A 1 123 ? 18.241 -21.244 -26.462 1.00 86.06 123 ARG A C 1
ATOM 933 O O . ARG A 1 123 ? 17.707 -20.138 -26.618 1.00 86.06 123 ARG A O 1
ATOM 940 N N . GLU A 1 124 ? 17.994 -22.061 -25.449 1.00 88.81 124 GLU A N 1
ATOM 941 C CA . GLU A 1 124 ? 17.166 -21.703 -24.313 1.00 88.81 124 GLU A CA 1
ATOM 942 C C . GLU A 1 124 ? 17.897 -20.657 -23.476 1.00 88.81 124 GLU A C 1
ATOM 944 O O . GLU A 1 124 ? 19.086 -20.761 -23.171 1.00 88.81 124 GLU A O 1
ATOM 949 N N . LEU A 1 125 ? 17.188 -19.581 -23.194 1.00 85.56 125 LEU A N 1
ATOM 950 C CA . LEU A 1 125 ? 17.661 -18.500 -22.365 1.00 85.56 125 LEU A CA 1
ATOM 951 C C . LEU A 1 125 ? 17.130 -18.782 -20.979 1.00 85.56 125 LEU A C 1
ATOM 953 O O . LEU A 1 125 ? 15.924 -18.977 -20.817 1.00 85.56 125 LEU A O 1
ATOM 957 N N . LEU A 1 126 ? 18.012 -18.724 -19.986 1.00 71.31 126 LEU A N 1
ATOM 958 C CA . LEU A 1 126 ? 17.577 -18.528 -18.615 1.00 71.31 126 LEU A CA 1
ATOM 959 C C . LEU A 1 126 ? 16.890 -17.165 -18.593 1.00 71.31 126 LEU A C 1
ATOM 961 O O . LEU A 1 126 ? 17.518 -16.111 -18.505 1.00 71.31 126 LEU A O 1
ATOM 965 N N . VAL A 1 127 ? 15.578 -17.177 -18.809 1.00 57.78 127 VAL A N 1
ATOM 966 C CA . VAL A 1 127 ? 14.736 -16.089 -18.359 1.00 57.78 127 VAL A CA 1
ATOM 967 C C . VAL A 1 127 ? 14.840 -16.231 -16.859 1.00 57.78 127 VAL A C 1
ATOM 969 O O . VAL A 1 127 ? 14.140 -17.059 -16.277 1.00 57.78 127 VAL A O 1
ATOM 972 N N . GLU A 1 128 ? 15.766 -15.471 -16.266 1.00 56.25 128 GLU A N 1
ATOM 973 C CA . GLU A 1 128 ? 15.520 -14.906 -14.948 1.00 56.25 128 GLU A CA 1
ATOM 974 C C . GLU A 1 128 ? 14.110 -14.373 -15.095 1.00 56.25 128 GLU A C 1
ATOM 976 O O . GLU A 1 128 ? 13.874 -13.464 -15.905 1.00 56.25 128 GLU A O 1
ATOM 981 N N . GLN A 1 129 ? 13.153 -15.136 -14.565 1.00 44.00 129 GLN A N 1
ATOM 982 C CA . GLN A 1 129 ? 11.754 -14.840 -14.766 1.00 44.00 129 GLN A CA 1
ATOM 983 C C . GLN A 1 129 ? 11.659 -13.358 -14.392 1.00 44.00 129 GLN A C 1
ATOM 985 O O . GLN A 1 129 ? 12.286 -12.922 -13.435 1.00 44.00 129 GLN A O 1
ATOM 990 N N . LEU A 1 130 ? 10.867 -12.560 -15.092 1.00 47.47 130 LEU A N 1
ATOM 991 C CA . LEU A 1 130 ? 10.116 -11.601 -14.303 1.00 47.47 130 LEU A CA 1
ATOM 992 C C . LEU A 1 130 ? 9.178 -12.485 -13.476 1.00 47.47 130 LEU A C 1
ATOM 994 O O . LEU A 1 130 ? 8.020 -12.678 -13.831 1.00 47.47 130 LEU A O 1
ATOM 998 N N . HIS A 1 131 ? 9.721 -13.145 -12.445 1.00 45.31 131 HIS A N 1
ATOM 999 C CA . HIS A 1 131 ? 8.949 -13.487 -11.281 1.00 45.31 131 HIS A CA 1
ATOM 1000 C C . HIS A 1 131 ? 8.384 -12.112 -10.934 1.00 45.31 131 HIS A C 1
ATOM 1002 O O . HIS A 1 131 ? 9.179 -11.177 -10.786 1.00 45.31 131 HIS A O 1
ATOM 1008 N N . PRO A 1 132 ? 7.052 -11.899 -10.975 1.00 53.81 132 PRO A N 1
ATOM 1009 C CA . PRO A 1 132 ? 6.517 -10.701 -10.348 1.00 53.81 132 PRO A CA 1
ATOM 1010 C C . PRO A 1 132 ? 7.210 -10.678 -8.999 1.00 53.81 132 PRO A C 1
ATOM 1012 O O . PRO A 1 132 ? 7.164 -11.703 -8.315 1.00 53.81 132 PRO A O 1
ATOM 1015 N N . GLU A 1 133 ? 8.008 -9.637 -8.746 1.00 59.91 133 GLU A N 1
ATOM 1016 C CA . GLU A 1 133 ? 8.774 -9.503 -7.517 1.00 59.91 133 GLU A CA 1
ATOM 1017 C C . GLU A 1 133 ? 7.863 -9.998 -6.400 1.00 59.91 133 GLU A C 1
ATOM 1019 O O . GLU A 1 133 ? 6.819 -9.385 -6.190 1.00 59.91 133 GLU A O 1
ATOM 1024 N N . VAL A 1 134 ? 8.145 -11.169 -5.816 1.00 73.81 134 VAL A N 1
ATOM 1025 C CA . VAL A 1 134 ? 7.143 -11.833 -4.979 1.00 73.81 134 VAL A CA 1
ATOM 1026 C C . VAL A 1 134 ? 7.019 -10.969 -3.741 1.00 73.81 134 VAL A C 1
ATOM 1028 O O . VAL A 1 134 ? 7.881 -11.007 -2.865 1.00 73.81 134 VAL A O 1
ATOM 1031 N N . VAL A 1 135 ? 6.006 -10.106 -3.728 1.00 87.62 135 VAL A N 1
ATOM 1032 C CA . VAL A 1 135 ? 5.748 -9.215 -2.612 1.00 87.62 135 VAL A CA 1
ATOM 1033 C C . VAL A 1 135 ? 5.233 -10.103 -1.500 1.00 87.62 135 VAL A C 1
ATOM 1035 O O . VAL A 1 135 ? 4.183 -10.736 -1.613 1.00 87.62 135 VAL A O 1
ATOM 1038 N N . SER A 1 136 ? 6.025 -10.209 -0.443 1.00 91.69 136 SER A N 1
ATOM 1039 C CA . SER A 1 136 ? 5.655 -11.017 0.707 1.00 91.69 136 SER A CA 1
ATOM 1040 C C . SER A 1 136 ? 4.471 -10.379 1.433 1.00 91.69 136 SER A C 1
ATOM 1042 O O . SER A 1 136 ? 4.327 -9.158 1.487 1.00 91.69 136 SER A O 1
ATOM 1044 N N . GLU A 1 137 ? 3.621 -11.199 2.047 1.00 91.19 137 GLU A N 1
ATOM 1045 C CA . GLU A 1 137 ? 2.473 -10.702 2.817 1.00 91.19 137 GLU A CA 1
ATOM 1046 C C . GLU A 1 137 ? 2.908 -9.795 3.984 1.00 91.19 137 GLU A C 1
ATOM 1048 O O . GLU A 1 137 ? 2.197 -8.870 4.368 1.00 91.19 137 GLU A O 1
ATOM 1053 N N . GLU A 1 138 ? 4.112 -10.016 4.515 1.00 92.06 138 GLU A N 1
ATOM 1054 C CA . GLU A 1 138 ? 4.729 -9.157 5.526 1.00 92.06 138 GLU A CA 1
ATOM 1055 C C . GLU A 1 138 ? 5.011 -7.745 4.992 1.00 92.06 138 GLU A C 1
ATOM 1057 O O . GLU A 1 138 ? 4.748 -6.755 5.674 1.00 92.06 138 GLU A O 1
ATOM 1062 N N . GLU A 1 139 ? 5.493 -7.620 3.752 1.00 93.69 139 GLU A N 1
ATOM 1063 C CA . GLU A 1 139 ? 5.683 -6.312 3.122 1.00 93.69 139 GLU A CA 1
ATOM 1064 C C . GLU A 1 139 ? 4.353 -5.577 2.930 1.00 93.69 139 GLU A C 1
ATOM 1066 O O . GLU A 1 139 ? 4.265 -4.374 3.193 1.00 93.69 139 GLU A O 1
ATOM 1071 N N . LEU A 1 140 ? 3.302 -6.309 2.542 1.00 94.62 140 LEU A N 1
ATOM 1072 C CA . LEU A 1 140 ? 1.951 -5.761 2.417 1.00 94.62 140 LEU A CA 1
ATOM 1073 C C . LEU A 1 140 ? 1.424 -5.273 3.768 1.00 94.62 140 LEU A C 1
ATOM 1075 O O . LEU A 1 140 ? 0.882 -4.172 3.847 1.00 94.62 140 LEU A O 1
ATOM 1079 N N . ARG A 1 141 ? 1.631 -6.039 4.846 1.00 94.25 141 ARG A N 1
ATOM 1080 C CA . ARG A 1 141 ? 1.241 -5.640 6.208 1.00 94.25 141 ARG A CA 1
ATOM 1081 C C . ARG A 1 141 ? 1.990 -4.402 6.693 1.00 94.25 141 ARG A C 1
ATOM 1083 O O . ARG A 1 141 ? 1.367 -3.507 7.266 1.00 94.25 141 ARG A O 1
ATOM 1090 N N . LYS A 1 142 ? 3.294 -4.299 6.421 1.00 94.69 142 LYS A N 1
ATOM 1091 C CA . LYS A 1 142 ? 4.080 -3.095 6.737 1.00 94.69 142 LYS A CA 1
ATOM 1092 C C . LYS A 1 142 ? 3.533 -1.875 6.012 1.00 94.69 142 LYS A C 1
ATOM 1094 O O . LYS A 1 142 ? 3.280 -0.850 6.646 1.00 94.69 142 LYS A O 1
ATOM 1099 N N . LEU A 1 143 ? 3.284 -1.992 4.709 1.00 95.31 143 LEU A N 1
ATOM 1100 C CA . LEU A 1 143 ? 2.732 -0.886 3.934 1.00 95.31 143 LEU A CA 1
ATOM 1101 C C . LEU A 1 143 ? 1.305 -0.526 4.382 1.00 95.31 143 LEU A C 1
ATOM 1103 O O . LEU A 1 143 ? 0.977 0.656 4.502 1.00 95.31 143 LEU A O 1
ATOM 1107 N N . LEU A 1 144 ? 0.479 -1.525 4.709 1.00 95.88 144 LEU A N 1
ATOM 1108 C CA . LEU A 1 144 ? -0.855 -1.324 5.270 1.00 95.88 144 LEU A CA 1
ATOM 1109 C C . LEU A 1 144 ? -0.794 -0.516 6.568 1.00 95.88 144 LEU A C 1
ATOM 1111 O O . LEU A 1 144 ? -1.530 0.457 6.702 1.00 95.88 144 LEU A O 1
ATOM 1115 N N . SER A 1 145 ? 0.096 -0.877 7.497 1.00 94.75 145 SER A N 1
ATOM 1116 C CA . SER A 1 145 ? 0.248 -0.163 8.772 1.00 94.75 145 SER A CA 1
ATOM 1117 C C . SER A 1 145 ? 0.554 1.328 8.560 1.00 94.75 145 SER A C 1
ATOM 1119 O O . SER A 1 145 ? -0.072 2.186 9.182 1.00 94.75 145 SER A O 1
ATOM 1121 N N . ALA A 1 146 ? 1.412 1.656 7.589 1.00 95.25 146 ALA A N 1
ATOM 1122 C CA . ALA A 1 146 ? 1.738 3.032 7.223 1.00 95.25 146 ALA A CA 1
ATOM 1123 C C . ALA A 1 146 ? 0.542 3.795 6.613 1.00 95.25 146 ALA A C 1
ATOM 1125 O O . ALA A 1 146 ? 0.317 4.969 6.933 1.00 95.25 146 ALA A O 1
ATOM 1126 N N . HIS A 1 147 ? -0.250 3.139 5.760 1.00 95.06 147 HIS A N 1
ATOM 1127 C CA . HIS A 1 147 ? -1.469 3.725 5.196 1.00 95.06 147 HIS A CA 1
ATOM 1128 C C . HIS A 1 147 ? -2.540 3.968 6.254 1.00 95.06 147 HIS A C 1
ATOM 1130 O O . HIS A 1 147 ? -3.132 5.043 6.285 1.00 95.06 147 HIS A O 1
ATOM 1136 N N . VAL A 1 148 ? -2.774 3.002 7.140 1.00 95.25 148 VAL A N 1
ATOM 1137 C CA . VAL A 1 148 ? -3.776 3.135 8.197 1.00 95.25 148 VAL A CA 1
ATOM 1138 C C . VAL A 1 148 ? -3.367 4.220 9.196 1.00 95.25 148 VAL A C 1
ATOM 1140 O O . VAL A 1 148 ? -4.198 5.048 9.563 1.00 95.25 148 VAL A O 1
ATOM 1143 N N . LYS A 1 149 ? -2.084 4.295 9.564 1.00 94.75 149 LYS A N 1
ATOM 1144 C CA . LYS A 1 149 ? -1.562 5.388 10.392 1.00 94.75 149 LYS A CA 1
ATOM 1145 C C . LYS A 1 149 ? -1.782 6.755 9.736 1.00 94.75 149 LYS A C 1
ATOM 1147 O O . LYS A 1 149 ? -2.194 7.695 10.401 1.00 94.75 149 LYS A O 1
ATOM 1152 N N . SER A 1 150 ? -1.587 6.853 8.418 1.00 93.88 150 SER A N 1
ATOM 1153 C CA . SER A 1 150 ? -1.877 8.085 7.666 1.00 93.88 150 SER A CA 1
ATOM 1154 C C . SER A 1 150 ? -3.377 8.397 7.626 1.00 93.88 150 SER A C 1
ATOM 1156 O O . SER A 1 150 ? -3.767 9.559 7.677 1.00 93.88 150 SER A O 1
ATOM 1158 N N . ALA A 1 151 ? -4.224 7.369 7.540 1.00 94.56 151 ALA A N 1
ATOM 1159 C CA . ALA A 1 151 ? -5.675 7.511 7.515 1.00 94.56 151 ALA A CA 1
ATOM 1160 C C . ALA A 1 151 ? -6.255 7.926 8.877 1.00 94.56 151 ALA A C 1
ATOM 1162 O O . ALA A 1 151 ? -7.253 8.641 8.910 1.00 94.56 151 ALA A O 1
ATOM 1163 N N . ALA A 1 152 ? -5.622 7.536 9.987 1.00 93.44 152 ALA A N 1
ATOM 1164 C CA . ALA A 1 152 ? -6.004 7.991 11.325 1.00 93.44 152 ALA A CA 1
ATOM 1165 C C . ALA A 1 152 ? -5.849 9.511 11.499 1.00 93.44 152 ALA A C 1
ATOM 1167 O O . ALA A 1 152 ? -6.596 10.123 12.256 1.00 93.44 152 ALA A O 1
ATOM 1168 N N . GLU A 1 153 ? -4.929 10.123 10.749 1.00 91.69 153 GLU A N 1
ATOM 1169 C CA . GLU A 1 153 ? -4.714 11.573 10.698 1.00 91.69 153 GLU A CA 1
ATOM 1170 C C . GLU A 1 153 ? -5.609 12.275 9.650 1.00 91.69 153 GLU A C 1
ATOM 1172 O O . GLU A 1 153 ? -5.401 13.449 9.336 1.00 91.69 153 GLU A O 1
ATOM 1177 N N . ALA A 1 154 ? -6.586 11.580 9.050 1.00 89.19 154 ALA A N 1
ATOM 1178 C CA . ALA A 1 154 ? -7.455 12.174 8.038 1.00 89.19 154 ALA A CA 1
ATOM 1179 C C . ALA A 1 154 ? -8.305 13.318 8.612 1.00 89.19 154 ALA A C 1
ATOM 1181 O O . ALA A 1 154 ? -8.780 13.268 9.742 1.00 89.19 154 ALA A O 1
ATOM 1182 N N . ALA A 1 155 ? -8.574 14.333 7.787 1.00 81.69 155 ALA A N 1
ATOM 1183 C CA . ALA A 1 155 ? -9.352 15.506 8.197 1.00 81.69 155 ALA A CA 1
ATOM 1184 C C . ALA A 1 155 ? -10.842 15.206 8.448 1.00 81.69 155 ALA A C 1
ATOM 1186 O O . ALA A 1 155 ? -11.546 16.018 9.042 1.00 81.69 155 ALA A O 1
ATOM 1187 N N . GLY A 1 156 ? -11.344 14.070 7.961 1.00 87.75 156 GLY A N 1
ATOM 1188 C CA . GLY A 1 156 ? -12.735 13.693 8.147 1.00 87.75 156 GLY A CA 1
ATOM 1189 C C . GLY A 1 156 ? -13.099 12.370 7.493 1.00 87.75 156 GLY A C 1
ATOM 1190 O O . GLY A 1 156 ? -12.330 11.775 6.733 1.00 87.75 156 GLY A O 1
ATOM 1191 N N . VAL A 1 157 ? -14.319 11.946 7.796 1.00 92.31 157 VAL A N 1
ATOM 1192 C CA . VAL A 1 157 ? -14.928 10.704 7.335 1.00 92.31 157 VAL A CA 1
ATOM 1193 C C . VAL A 1 157 ? -16.019 11.050 6.328 1.00 92.31 157 VAL A C 1
ATOM 1195 O O . VAL A 1 157 ? -16.768 12.005 6.525 1.00 92.31 157 VAL A O 1
ATOM 1198 N N . TRP A 1 158 ? -16.113 10.300 5.234 1.00 93.00 158 TRP A N 1
ATOM 1199 C CA . TRP A 1 158 ? -17.268 10.365 4.341 1.00 93.00 158 TRP A CA 1
ATOM 1200 C C . TRP A 1 158 ? -18.009 9.035 4.355 1.00 93.00 158 TRP A C 1
ATOM 1202 O O . TRP A 1 158 ? -17.413 7.978 4.538 1.00 93.00 158 TRP A O 1
ATOM 1212 N N . GLU A 1 159 ? -19.314 9.090 4.130 1.00 91.81 159 GLU A N 1
ATOM 1213 C CA . GLU A 1 159 ? -20.175 7.917 4.154 1.00 91.81 159 GLU A CA 1
ATOM 1214 C C . GLU A 1 159 ? -21.019 7.868 2.880 1.00 91.81 159 GLU A C 1
ATOM 1216 O O . GLU A 1 159 ? -21.552 8.884 2.427 1.00 91.81 159 GLU A O 1
ATOM 1221 N N . LYS A 1 160 ? -21.117 6.687 2.265 1.00 90.06 160 LYS A N 1
ATOM 1222 C CA . LYS A 1 160 ? -21.973 6.446 1.098 1.00 90.06 160 LYS A CA 1
ATOM 1223 C C . LYS A 1 160 ? -22.588 5.056 1.190 1.00 90.06 160 LYS A C 1
ATOM 1225 O O . LYS A 1 160 ? -21.923 4.052 0.937 1.00 90.06 160 LYS A O 1
ATOM 1230 N N . GLY A 1 161 ? -23.879 5.001 1.507 1.00 87.62 161 GLY A N 1
ATOM 1231 C CA . GLY A 1 161 ? -24.587 3.738 1.699 1.00 87.62 161 GLY A CA 1
ATOM 1232 C C . GLY A 1 161 ? -23.966 2.937 2.843 1.00 87.62 161 GLY A C 1
ATOM 1233 O O . GLY A 1 161 ? -23.918 3.405 3.979 1.00 87.62 161 GLY A O 1
ATOM 1234 N N . ASN A 1 162 ? -23.464 1.740 2.537 1.00 89.06 162 ASN A N 1
ATOM 1235 C CA . ASN A 1 162 ? -22.835 0.877 3.533 1.00 89.06 162 ASN A CA 1
ATOM 1236 C C . ASN A 1 162 ? -21.311 1.057 3.643 1.00 89.06 162 ASN A C 1
ATOM 1238 O O . ASN A 1 162 ? -20.670 0.328 4.390 1.00 89.06 162 ASN A O 1
ATOM 1242 N N . ASN A 1 163 ? -20.737 2.034 2.937 1.00 92.50 163 ASN A N 1
ATOM 1243 C CA . ASN A 1 163 ? -19.297 2.258 2.913 1.00 92.50 163 ASN A CA 1
ATOM 1244 C C . ASN A 1 163 ? -18.946 3.530 3.674 1.00 92.50 163 ASN A C 1
ATOM 1246 O O . ASN A 1 163 ? -19.575 4.575 3.485 1.00 92.50 163 ASN A O 1
ATOM 1250 N N . VAL A 1 164 ? -17.897 3.436 4.476 1.00 93.38 164 VAL A N 1
ATOM 1251 C CA . VAL A 1 164 ? -17.241 4.561 5.134 1.00 93.38 164 VAL A CA 1
ATOM 1252 C C . VAL A 1 164 ? -15.880 4.748 4.490 1.00 93.38 164 VAL A C 1
ATOM 1254 O O . VAL A 1 164 ? -15.213 3.768 4.173 1.00 93.38 164 VAL A O 1
ATOM 1257 N N . GLY A 1 165 ? -15.453 5.986 4.269 1.00 94.50 165 GLY A N 1
ATOM 1258 C CA . GLY A 1 165 ? -14.140 6.246 3.706 1.00 94.50 165 GLY A CA 1
ATOM 1259 C C . GLY A 1 165 ? -13.376 7.374 4.377 1.00 94.50 165 GLY A C 1
ATOM 1260 O O . GLY A 1 165 ? -13.937 8.385 4.802 1.00 94.50 165 GLY A O 1
ATOM 1261 N N . LEU A 1 166 ? -12.060 7.194 4.423 1.00 96.12 166 LEU A N 1
ATOM 1262 C CA . LEU A 1 166 ? -11.089 8.138 4.959 1.00 96.12 166 LEU A CA 1
ATOM 1263 C C . LEU A 1 166 ? -10.246 8.667 3.803 1.00 96.12 166 LEU A C 1
ATOM 1265 O O . LEU A 1 166 ? -9.468 7.923 3.199 1.00 96.12 166 LEU A O 1
ATOM 1269 N N . ARG A 1 167 ? -10.401 9.956 3.487 1.00 95.00 167 ARG A N 1
ATOM 1270 C CA . ARG A 1 167 ? -9.554 10.636 2.499 1.00 95.00 167 ARG A CA 1
ATOM 1271 C C . ARG A 1 167 ? -8.376 11.283 3.203 1.00 95.00 167 ARG A C 1
ATOM 1273 O O . ARG A 1 167 ? -8.569 12.129 4.071 1.00 95.00 167 ARG A O 1
ATOM 1280 N N . TYR A 1 168 ? -7.173 10.918 2.789 1.00 93.50 168 TYR A N 1
ATOM 1281 C CA . TYR A 1 168 ? -5.939 11.446 3.354 1.00 93.50 168 TYR A CA 1
ATOM 1282 C C . TYR A 1 168 ? -4.890 11.656 2.268 1.00 93.50 168 TYR A C 1
ATOM 1284 O O . TYR A 1 168 ? -4.936 11.058 1.191 1.00 93.50 168 TYR A O 1
ATOM 1292 N N . PHE A 1 169 ? -3.936 12.527 2.572 1.00 92.06 169 PHE A N 1
ATOM 1293 C CA . PHE A 1 169 ? -2.770 12.768 1.742 1.00 92.06 169 PHE A CA 1
ATOM 1294 C C . PHE A 1 169 ? -1.528 12.264 2.470 1.00 92.06 169 PHE A C 1
ATOM 1296 O O . PHE A 1 169 ? -1.342 12.548 3.653 1.00 92.06 169 PHE A O 1
ATOM 1303 N N . VAL A 1 170 ? -0.666 11.535 1.766 1.00 90.38 170 VAL A N 1
ATOM 1304 C CA . VAL A 1 170 ? 0.606 11.047 2.312 1.00 90.38 170 VAL A CA 1
ATOM 1305 C C . VAL A 1 170 ? 1.731 11.286 1.308 1.00 90.38 170 VAL A C 1
ATOM 1307 O O . VAL A 1 170 ? 1.573 11.023 0.115 1.00 90.38 170 VAL A O 1
ATOM 1310 N N . SER A 1 171 ? 2.865 11.815 1.771 1.00 88.56 171 SER A N 1
ATOM 1311 C CA . SER A 1 171 ? 4.062 11.964 0.936 1.00 88.56 171 SER A CA 1
ATOM 1312 C C . SER A 1 171 ? 4.779 10.625 0.768 1.00 88.56 171 SER A C 1
ATOM 1314 O O . SER A 1 171 ? 4.735 9.777 1.664 1.00 88.56 171 SER A O 1
ATOM 1316 N N . LEU A 1 172 ? 5.476 10.442 -0.360 1.00 86.19 172 LEU A N 1
ATOM 1317 C CA . LEU A 1 172 ? 6.298 9.242 -0.571 1.00 86.19 172 LEU A CA 1
ATOM 1318 C C . LEU A 1 172 ? 7.336 9.071 0.542 1.00 86.19 172 LEU A C 1
ATOM 1320 O O . LEU A 1 172 ? 7.492 7.966 1.044 1.00 86.19 172 LEU A O 1
ATOM 1324 N N . ASP A 1 173 ? 7.978 10.158 0.977 1.00 87.06 173 ASP A N 1
ATOM 1325 C CA . ASP A 1 173 ? 8.993 10.122 2.037 1.00 87.06 173 ASP A CA 1
ATOM 1326 C C . ASP A 1 173 ? 8.417 9.635 3.376 1.00 87.06 173 ASP A C 1
ATOM 1328 O O . ASP A 1 173 ? 9.034 8.820 4.060 1.00 87.06 173 ASP A O 1
ATOM 1332 N N . LYS A 1 174 ? 7.209 10.089 3.744 1.00 89.69 174 LYS A N 1
ATOM 1333 C CA . LYS A 1 174 ? 6.533 9.665 4.983 1.00 89.69 174 LYS A CA 1
ATOM 1334 C C . LYS A 1 174 ? 6.157 8.185 4.914 1.00 89.69 174 LYS A C 1
ATOM 1336 O O . LYS A 1 174 ? 6.369 7.449 5.877 1.00 89.69 174 LYS A O 1
ATOM 1341 N N . LEU A 1 175 ? 5.655 7.740 3.762 1.00 90.38 175 LEU A N 1
ATOM 1342 C CA . LEU A 1 175 ? 5.286 6.344 3.541 1.00 90.38 175 LEU A CA 1
ATOM 1343 C C . LEU A 1 175 ? 6.520 5.428 3.530 1.00 90.38 175 LEU A C 1
ATOM 1345 O O . LEU A 1 175 ? 6.499 4.372 4.160 1.00 90.38 175 LEU A O 1
ATOM 1349 N N . ALA A 1 176 ? 7.612 5.852 2.892 1.00 90.56 176 ALA A N 1
ATOM 1350 C CA . ALA A 1 176 ? 8.903 5.168 2.892 1.00 90.56 176 ALA A CA 1
ATOM 1351 C C . ALA A 1 176 ? 9.493 5.066 4.306 1.00 90.56 176 ALA A C 1
ATOM 1353 O O . ALA A 1 176 ? 9.916 3.991 4.717 1.00 90.56 176 ALA A O 1
ATOM 1354 N N . HIS A 1 177 ? 9.454 6.151 5.085 1.00 91.62 177 HIS A N 1
ATOM 1355 C CA . HIS A 1 177 ? 9.954 6.165 6.459 1.00 91.62 177 HIS A CA 1
ATOM 1356 C C . HIS A 1 177 ? 9.203 5.184 7.371 1.00 91.62 177 HIS A C 1
ATOM 1358 O O . HIS A 1 177 ? 9.827 4.470 8.150 1.00 91.62 177 HIS A O 1
ATOM 1364 N N . TRP A 1 178 ? 7.872 5.124 7.268 1.00 89.94 178 TRP A N 1
ATOM 1365 C CA . TRP A 1 178 ? 7.060 4.230 8.101 1.00 89.94 178 TRP A CA 1
ATOM 1366 C C . TRP A 1 178 ? 7.089 2.769 7.651 1.00 89.94 178 TRP A C 1
ATOM 1368 O O . TRP A 1 178 ? 7.039 1.879 8.493 1.00 89.94 178 TRP A O 1
ATOM 1378 N N . SER A 1 179 ? 7.171 2.512 6.345 1.00 90.62 179 SER A N 1
ATOM 1379 C CA . SER A 1 179 ? 7.196 1.145 5.803 1.00 90.62 179 SER A CA 1
ATOM 1380 C C . SER A 1 179 ? 8.603 0.543 5.703 1.00 90.62 179 SER A C 1
ATOM 1382 O O . SER A 1 179 ? 8.744 -0.678 5.661 1.00 90.62 179 SER A O 1
ATOM 1384 N N . GLY A 1 180 ? 9.643 1.381 5.675 1.00 91.31 180 GLY A N 1
ATOM 1385 C CA . GLY A 1 180 ? 11.033 0.980 5.451 1.00 91.31 180 GLY A CA 1
ATOM 1386 C C . GL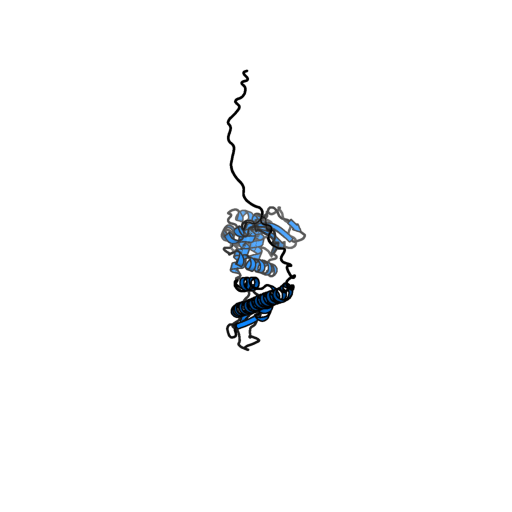Y A 1 180 ? 11.376 0.681 3.987 1.00 91.31 180 GLY A C 1
ATOM 1387 O O . GLY A 1 180 ? 12.419 0.083 3.729 1.00 91.31 180 GLY A O 1
ATOM 1388 N N . PHE A 1 181 ? 10.520 1.054 3.028 1.00 89.81 181 PHE A N 1
ATOM 1389 C CA . PHE A 1 181 ? 10.739 0.783 1.603 1.00 89.81 181 PHE A CA 1
ATOM 1390 C C . PHE A 1 181 ? 11.400 1.936 0.853 1.00 89.81 181 PHE A C 1
ATOM 1392 O O . PHE A 1 181 ? 11.151 3.110 1.118 1.00 89.81 181 PHE A O 1
ATOM 1399 N N . ASN A 1 182 ? 12.173 1.582 -0.174 1.00 85.19 182 ASN A N 1
ATOM 1400 C CA . ASN A 1 182 ? 12.683 2.537 -1.153 1.00 85.19 182 ASN A CA 1
ATOM 1401 C C . ASN A 1 182 ? 11.563 2.984 -2.116 1.00 85.19 182 ASN A C 1
ATOM 1403 O O . ASN A 1 182 ? 10.661 2.188 -2.395 1.00 85.19 182 ASN A O 1
ATOM 1407 N N . PRO A 1 183 ? 11.631 4.197 -2.702 1.00 80.81 183 PRO A N 1
ATOM 1408 C CA . PRO A 1 183 ? 10.576 4.722 -3.577 1.00 80.81 183 PRO A CA 1
ATOM 1409 C C . PRO A 1 183 ? 10.223 3.833 -4.781 1.00 80.81 183 PRO A C 1
ATOM 1411 O O . PRO A 1 183 ? 9.050 3.716 -5.121 1.00 80.81 183 PRO A O 1
ATOM 1414 N N . GLU A 1 184 ? 11.209 3.172 -5.398 1.00 77.56 184 GLU A N 1
ATOM 1415 C CA . GLU A 1 184 ? 10.979 2.259 -6.532 1.00 77.56 184 GLU A CA 1
ATOM 1416 C C . GLU A 1 184 ? 10.173 1.019 -6.112 1.00 77.56 184 GLU A C 1
ATOM 1418 O O . GLU A 1 184 ? 9.187 0.658 -6.754 1.00 77.56 184 GLU A O 1
ATOM 1423 N N . ARG A 1 185 ? 10.538 0.412 -4.974 1.00 85.75 185 ARG A N 1
ATOM 1424 C CA . ARG A 1 185 ? 9.836 -0.744 -4.396 1.00 85.75 185 ARG A CA 1
ATOM 1425 C C . ARG A 1 185 ? 8.424 -0.373 -3.949 1.00 85.75 185 ARG A C 1
ATOM 1427 O O . ARG A 1 185 ? 7.495 -1.159 -4.103 1.00 85.75 185 ARG A O 1
ATOM 1434 N N . LEU A 1 186 ? 8.258 0.839 -3.425 1.00 87.62 186 LEU A N 1
ATOM 1435 C CA . LEU A 1 186 ? 6.986 1.343 -2.924 1.00 87.62 186 LEU A CA 1
ATOM 1436 C C . LEU A 1 186 ? 5.915 1.388 -4.021 1.00 87.62 186 LEU A C 1
ATOM 1438 O O . LEU A 1 186 ? 4.761 1.087 -3.733 1.00 87.62 186 LEU A O 1
ATOM 1442 N N . GLU A 1 187 ? 6.274 1.695 -5.273 1.00 83.38 187 GLU A N 1
ATOM 1443 C CA . GLU A 1 187 ? 5.319 1.678 -6.390 1.00 83.38 187 GLU A CA 1
ATOM 1444 C C . GLU A 1 187 ? 4.780 0.264 -6.665 1.00 83.38 187 GLU A C 1
ATOM 1446 O O . GLU A 1 187 ? 3.574 0.092 -6.866 1.00 83.38 187 GLU A O 1
ATOM 1451 N N . VAL A 1 188 ? 5.653 -0.749 -6.644 1.00 86.00 188 VAL A N 1
ATOM 1452 C CA . VAL A 1 188 ? 5.278 -2.157 -6.859 1.00 86.00 188 VAL A CA 1
ATOM 1453 C C . VAL A 1 188 ? 4.411 -2.660 -5.702 1.00 86.00 188 VAL A C 1
ATOM 1455 O O . VAL A 1 188 ? 3.289 -3.115 -5.924 1.00 86.00 188 VAL A O 1
ATOM 1458 N N . VAL A 1 189 ? 4.878 -2.492 -4.460 1.00 91.12 189 VAL A N 1
ATOM 1459 C CA . VAL A 1 189 ? 4.171 -2.960 -3.254 1.00 91.12 189 VAL A CA 1
ATOM 1460 C C . VAL A 1 189 ? 2.832 -2.234 -3.070 1.00 91.12 189 VAL A C 1
ATOM 1462 O O . VAL A 1 189 ? 1.864 -2.855 -2.644 1.00 91.12 189 VAL A O 1
ATOM 1465 N N . SER A 1 190 ? 2.720 -0.953 -3.446 1.00 91.56 190 SER A N 1
ATOM 1466 C CA . SER A 1 190 ? 1.447 -0.210 -3.368 1.00 91.56 190 SER A CA 1
ATOM 1467 C C . SER A 1 190 ? 0.381 -0.781 -4.302 1.00 91.56 190 SER A C 1
ATOM 1469 O O . SER A 1 190 ? -0.779 -0.893 -3.908 1.00 91.56 190 SER A O 1
ATOM 1471 N N . LYS A 1 191 ? 0.755 -1.157 -5.533 1.00 90.31 191 LYS A N 1
ATOM 1472 C CA . LYS A 1 191 ? -0.176 -1.784 -6.486 1.00 90.31 191 LYS A CA 1
ATOM 1473 C C . LYS A 1 191 ? -0.636 -3.146 -5.972 1.00 90.31 191 LYS A C 1
ATOM 1475 O O . LYS A 1 191 ? -1.836 -3.419 -5.964 1.00 90.31 191 LYS A O 1
ATOM 1480 N N . GLU A 1 192 ? 0.300 -3.954 -5.480 1.00 92.50 192 GLU A N 1
ATOM 1481 C CA . GLU A 1 192 ? -0.020 -5.261 -4.905 1.00 92.50 192 GLU A CA 1
ATOM 1482 C C . GLU A 1 192 ? -0.872 -5.150 -3.637 1.00 92.50 192 GLU A C 1
ATOM 1484 O O . GLU A 1 192 ? -1.805 -5.927 -3.469 1.00 92.50 192 GLU A O 1
ATOM 1489 N N . LEU A 1 193 ? -0.653 -4.143 -2.786 1.00 94.75 193 LEU A N 1
ATOM 1490 C CA . LEU A 1 193 ? -1.479 -3.906 -1.599 1.00 94.75 193 LEU A CA 1
ATOM 1491 C C . LEU A 1 193 ? -2.938 -3.616 -1.957 1.00 94.75 193 LEU A C 1
ATOM 1493 O O . LEU A 1 193 ? -3.841 -4.164 -1.328 1.00 94.75 193 LEU A O 1
ATOM 1497 N N . VAL A 1 194 ? -3.185 -2.776 -2.965 1.00 94.31 194 VAL A N 1
ATOM 1498 C CA . VAL A 1 194 ? -4.550 -2.480 -3.431 1.00 94.31 194 VAL A CA 1
ATOM 1499 C C . VAL A 1 194 ? -5.243 -3.754 -3.918 1.00 94.31 194 VAL A C 1
ATOM 1501 O O . VAL A 1 194 ? -6.383 -4.021 -3.532 1.00 94.31 194 VAL A O 1
ATOM 1504 N N . ASN A 1 195 ? -4.541 -4.566 -4.713 1.00 93.06 195 ASN A N 1
ATOM 1505 C CA . ASN A 1 195 ? -5.062 -5.833 -5.225 1.00 93.06 195 ASN A CA 1
ATOM 1506 C C . ASN A 1 195 ? -5.324 -6.834 -4.095 1.00 93.06 195 ASN A C 1
ATOM 1508 O O . ASN A 1 195 ? -6.384 -7.458 -4.047 1.00 93.06 195 ASN A O 1
ATOM 1512 N N . TRP A 1 196 ? -4.379 -6.958 -3.165 1.00 94.00 196 TRP A N 1
ATOM 1513 C CA . TRP A 1 196 ? -4.469 -7.858 -2.024 1.00 94.00 196 TRP A CA 1
ATOM 1514 C C . TRP A 1 196 ? -5.623 -7.483 -1.096 1.00 94.00 196 TRP A C 1
ATOM 1516 O O . TRP A 1 196 ? -6.393 -8.358 -0.714 1.00 94.00 196 TRP A O 1
ATOM 1526 N N . LEU A 1 197 ? -5.821 -6.193 -0.804 1.00 95.19 197 LEU A N 1
ATOM 1527 C CA . LEU A 1 197 ? -6.964 -5.723 -0.019 1.00 95.19 197 LEU A CA 1
ATOM 1528 C C . LEU A 1 197 ? -8.294 -5.997 -0.727 1.00 95.19 197 LEU A C 1
ATOM 1530 O O . LEU A 1 197 ? -9.219 -6.509 -0.104 1.00 95.19 197 LEU A O 1
ATOM 1534 N N . ALA A 1 198 ? -8.380 -5.734 -2.033 1.00 91.75 198 ALA A N 1
ATOM 1535 C CA . ALA A 1 198 ? -9.585 -6.018 -2.811 1.00 91.75 198 ALA A CA 1
ATOM 1536 C C . ALA A 1 198 ? -9.920 -7.520 -2.873 1.00 91.75 198 ALA A C 1
ATOM 1538 O O . ALA A 1 198 ? -11.095 -7.886 -2.911 1.00 91.75 198 ALA A O 1
ATOM 1539 N N . ALA A 1 199 ? -8.899 -8.383 -2.877 1.00 90.75 199 ALA A N 1
ATOM 1540 C CA . ALA A 1 199 ? -9.053 -9.833 -2.805 1.00 90.75 199 ALA A CA 1
ATOM 1541 C C . ALA A 1 199 ? -9.346 -10.323 -1.377 1.00 90.75 199 ALA A C 1
ATOM 1543 O O . ALA A 1 199 ? -10.025 -11.339 -1.194 1.00 90.75 199 ALA A O 1
ATOM 1544 N N . SER A 1 200 ? -8.858 -9.606 -0.360 1.00 83.94 200 SER A N 1
ATOM 1545 C CA . SER A 1 200 ? -9.138 -9.904 1.036 1.00 83.94 200 SER A CA 1
ATOM 1546 C C . SER A 1 200 ? -10.632 -9.688 1.287 1.00 83.94 200 SER A C 1
ATOM 1548 O O . SER A 1 200 ? -11.174 -8.593 1.145 1.00 83.94 200 SER A O 1
ATOM 1550 N N . ARG A 1 201 ? -11.348 -10.737 1.703 1.00 86.38 201 ARG A N 1
ATOM 1551 C CA . ARG A 1 201 ? -12.767 -10.640 2.110 1.00 86.38 201 ARG A CA 1
ATOM 1552 C C . ARG A 1 201 ? -12.956 -9.856 3.421 1.00 86.38 201 ARG A C 1
ATOM 1554 O O . ARG A 1 201 ? -13.988 -9.974 4.068 1.00 86.38 201 ARG A O 1
ATOM 1561 N N . ALA A 1 202 ? -11.967 -9.052 3.804 1.00 89.25 202 ALA A N 1
ATOM 1562 C CA . ALA A 1 202 ? -11.962 -8.186 4.968 1.00 89.25 202 ALA A CA 1
ATOM 1563 C C . ALA A 1 202 ? -12.826 -6.929 4.775 1.00 89.25 202 ALA A C 1
ATOM 1565 O O . ALA A 1 202 ? -12.952 -6.145 5.706 1.00 89.25 202 ALA A O 1
ATOM 1566 N N . GLY A 1 203 ? -13.423 -6.689 3.600 1.00 90.12 203 GLY A N 1
ATOM 1567 C CA . GLY A 1 203 ? -14.258 -5.502 3.348 1.00 90.12 203 GLY A CA 1
ATOM 1568 C C . GLY A 1 203 ? -13.516 -4.180 3.568 1.00 90.12 203 GLY A C 1
ATOM 1569 O O . GLY A 1 203 ? -14.101 -3.205 4.025 1.00 90.12 203 GLY A O 1
ATOM 1570 N N . VAL A 1 204 ? -12.209 -4.167 3.297 1.00 94.62 204 VAL A N 1
ATOM 1571 C CA . VAL A 1 204 ? -11.366 -2.970 3.313 1.00 94.62 204 VAL A CA 1
ATOM 1572 C C . VAL A 1 204 ? -10.764 -2.826 1.925 1.00 94.62 204 VAL A C 1
ATOM 1574 O O . VAL A 1 204 ? -10.197 -3.772 1.386 1.00 94.62 204 VAL A O 1
ATOM 1577 N N . LYS A 1 205 ? -10.895 -1.645 1.329 1.00 96.00 205 LYS A N 1
ATOM 1578 C CA . LYS A 1 205 ? -10.364 -1.321 0.003 1.00 96.00 205 LYS A CA 1
ATOM 1579 C C . LYS A 1 205 ? -9.526 -0.061 0.100 1.00 96.00 205 LYS A C 1
ATOM 1581 O O . LYS A 1 205 ? -9.869 0.867 0.826 1.00 96.00 205 LYS A O 1
ATOM 1586 N N . LEU A 1 206 ? -8.442 -0.011 -0.657 1.00 95.62 206 LEU A N 1
ATOM 1587 C CA . LEU A 1 206 ? -7.585 1.161 -0.741 1.00 95.62 206 LEU A CA 1
ATOM 1588 C C . LEU A 1 206 ? -7.598 1.675 -2.175 1.00 95.62 206 LEU A C 1
ATOM 1590 O O . LEU A 1 206 ? -7.262 0.943 -3.098 1.00 95.62 206 LEU A O 1
ATOM 1594 N N . GLU A 1 207 ? -7.964 2.936 -2.366 1.00 93.50 207 GLU A N 1
ATOM 1595 C CA . GLU A 1 207 ? -7.803 3.612 -3.650 1.00 93.50 207 GLU A CA 1
ATOM 1596 C C . GLU A 1 207 ? -6.665 4.620 -3.538 1.00 93.50 207 GLU A C 1
ATOM 1598 O O . GLU A 1 207 ? -6.672 5.494 -2.669 1.00 93.50 207 GLU A O 1
ATOM 1603 N N . ILE A 1 208 ? -5.697 4.522 -4.444 1.00 90.81 208 ILE A N 1
ATOM 1604 C CA . ILE A 1 208 ? -4.565 5.443 -4.524 1.00 90.81 208 ILE A CA 1
ATOM 1605 C C . ILE A 1 208 ? -4.717 6.236 -5.818 1.00 90.81 208 ILE A C 1
ATOM 1607 O O . ILE A 1 208 ? -4.603 5.689 -6.914 1.00 90.81 208 ILE A O 1
ATOM 1611 N N . LYS A 1 209 ? -4.980 7.539 -5.705 1.00 85.81 209 LYS A N 1
ATOM 1612 C CA . LYS A 1 209 ? -4.965 8.460 -6.843 1.00 85.81 209 LYS A CA 1
ATOM 1613 C C . LYS A 1 209 ? -3.586 9.100 -6.902 1.00 85.81 209 LYS A C 1
ATOM 1615 O O . LYS A 1 209 ? -3.279 10.035 -6.159 1.00 85.81 209 LYS A O 1
ATOM 1620 N N . THR A 1 210 ? -2.736 8.562 -7.771 1.00 68.88 210 THR A N 1
ATOM 1621 C CA . THR A 1 210 ? -1.432 9.147 -8.074 1.00 68.88 210 THR A CA 1
ATOM 1622 C C . THR A 1 210 ? -1.625 10.480 -8.789 1.00 68.88 210 THR A C 1
ATOM 1624 O O . THR A 1 210 ? -2.200 10.559 -9.872 1.00 68.88 210 THR A O 1
ATOM 1627 N N . GLY A 1 211 ? -1.144 11.550 -8.165 1.00 55.28 211 GLY A N 1
ATOM 1628 C CA . GLY A 1 211 ? -1.141 12.879 -8.760 1.00 55.28 211 GLY A CA 1
ATOM 1629 C C . GLY A 1 211 ? -1.049 13.955 -7.693 1.00 55.28 211 GLY A C 1
ATOM 1630 O O . GLY A 1 211 ? -2.011 14.155 -6.961 1.00 55.28 211 GLY A O 1
ATOM 1631 N N . VAL A 1 212 ? 0.111 14.607 -7.579 1.00 45.75 212 VAL A N 1
ATOM 1632 C CA . VAL A 1 212 ? 0.413 15.939 -8.142 1.00 45.75 212 VAL A CA 1
ATOM 1633 C C . VAL A 1 212 ? 1.945 16.105 -8.095 1.00 45.75 212 VAL A C 1
ATOM 1635 O O . VAL A 1 212 ? 2.540 15.979 -7.030 1.00 45.75 212 VAL A O 1
ATOM 1638 N N . LYS A 1 213 ? 2.610 16.403 -9.224 1.00 43.50 213 LYS A N 1
ATOM 1639 C CA . LYS A 1 213 ? 3.947 17.029 -9.178 1.00 43.50 213 LYS A CA 1
ATOM 1640 C C . LYS A 1 213 ? 3.735 18.483 -8.766 1.00 43.50 213 LYS A C 1
ATOM 1642 O O . LYS A 1 213 ? 3.532 19.341 -9.622 1.00 43.50 213 LYS A O 1
ATOM 1647 N N . LEU A 1 214 ? 3.708 18.760 -7.467 1.00 39.19 214 LEU A N 1
ATOM 1648 C CA . LEU A 1 214 ? 3.876 20.129 -6.999 1.00 39.19 214 LEU A CA 1
ATOM 1649 C C . LEU A 1 214 ? 5.359 20.445 -7.229 1.00 39.19 214 LEU A C 1
ATOM 1651 O O . LEU A 1 214 ? 6.228 19.862 -6.601 1.00 39.19 214 LEU A O 1
ATOM 1655 N N . GLY A 1 215 ? 5.665 21.255 -8.241 1.00 45.19 215 GLY A N 1
ATOM 1656 C CA . GLY A 1 215 ? 7.018 21.765 -8.472 1.00 45.19 215 GLY A CA 1
ATOM 1657 C C . GLY A 1 215 ? 8.108 20.751 -8.875 1.00 45.19 215 GLY A C 1
ATOM 1658 O O . GLY A 1 215 ? 7.922 19.541 -8.968 1.00 45.19 215 GLY A O 1
ATOM 1659 N N . MET A 1 216 ? 9.292 21.296 -9.170 1.00 41.31 216 MET A N 1
ATOM 1660 C CA . MET A 1 216 ? 10.479 20.580 -9.673 1.00 41.31 216 MET A CA 1
ATOM 1661 C C . MET A 1 216 ? 11.341 19.927 -8.568 1.00 41.31 216 MET A C 1
ATOM 1663 O O . MET A 1 216 ? 12.495 19.588 -8.822 1.00 41.31 216 MET A O 1
ATOM 1667 N N . LYS A 1 217 ? 10.834 19.750 -7.339 1.00 44.41 217 LYS A N 1
ATOM 1668 C CA . LYS A 1 217 ? 11.602 19.168 -6.221 1.00 44.41 217 LYS A CA 1
ATOM 1669 C C . LYS A 1 217 ? 11.041 17.802 -5.814 1.00 44.41 217 LYS A C 1
ATOM 1671 O O . LYS A 1 217 ? 9.841 17.652 -5.622 1.00 44.41 217 LYS A O 1
ATOM 1676 N N . SER A 1 218 ? 11.937 16.826 -5.641 1.00 48.41 218 SER A N 1
ATOM 1677 C CA . SER A 1 218 ? 11.659 15.434 -5.233 1.00 48.41 218 SER A CA 1
ATOM 1678 C C . SER A 1 218 ? 10.751 15.296 -4.000 1.00 48.41 218 SER A C 1
ATOM 1680 O O . SER A 1 218 ? 10.013 14.326 -3.896 1.00 48.41 218 SER A O 1
ATOM 1682 N N . SER A 1 219 ? 10.776 16.272 -3.088 1.00 45.50 219 SER A N 1
ATOM 1683 C CA . SER A 1 219 ? 10.086 16.246 -1.791 1.00 45.50 219 SER A CA 1
ATOM 1684 C C . SER A 1 219 ? 8.601 16.646 -1.825 1.00 45.50 219 SER A C 1
ATOM 1686 O O . SER A 1 219 ? 7.972 16.757 -0.777 1.00 45.50 219 SER A O 1
ATOM 1688 N N . GLN A 1 220 ? 8.026 16.920 -3.002 1.00 53.47 220 GLN A N 1
ATOM 1689 C CA . GLN A 1 220 ? 6.625 17.350 -3.149 1.00 53.47 220 GLN A CA 1
ATOM 1690 C C . GLN A 1 220 ? 5.730 16.303 -3.830 1.00 53.47 220 GLN A C 1
ATOM 1692 O O . GLN A 1 220 ? 4.584 16.591 -4.174 1.00 53.47 220 GLN A O 1
ATOM 1697 N N . PHE A 1 221 ? 6.227 15.078 -4.010 1.00 68.06 221 PHE A N 1
ATOM 1698 C CA . PHE A 1 221 ? 5.419 13.985 -4.531 1.00 68.06 221 PHE A CA 1
ATOM 1699 C C . PHE A 1 221 ? 4.660 13.300 -3.387 1.00 68.06 221 PHE A C 1
ATOM 1701 O O . PHE A 1 221 ? 5.244 12.714 -2.473 1.00 68.06 221 PHE A O 1
ATOM 1708 N N . GLY A 1 222 ? 3.336 13.371 -3.444 1.00 76.62 222 GLY A N 1
ATOM 1709 C CA . GLY A 1 222 ? 2.459 12.657 -2.529 1.00 76.62 222 GLY A CA 1
ATOM 1710 C C . GLY A 1 222 ? 1.243 12.095 -3.240 1.00 76.62 222 GLY A C 1
ATOM 1711 O O . GLY A 1 222 ? 1.028 12.310 -4.436 1.00 76.62 222 GLY A O 1
ATOM 1712 N N . MET A 1 223 ? 0.476 11.318 -2.493 1.00 86.19 223 MET A N 1
ATOM 1713 C CA . MET A 1 223 ? -0.632 10.533 -3.004 1.00 86.19 223 MET A CA 1
ATOM 1714 C C . MET A 1 223 ? -1.901 10.903 -2.258 1.00 86.19 223 MET A C 1
ATOM 1716 O O . MET A 1 223 ? -1.910 10.998 -1.031 1.00 86.19 223 MET A O 1
ATOM 1720 N N . ASN A 1 224 ? -2.973 11.102 -3.023 1.00 90.75 224 ASN A N 1
ATOM 1721 C CA . ASN A 1 224 ? -4.310 11.213 -2.471 1.00 90.75 224 ASN A CA 1
ATOM 1722 C C . ASN A 1 224 ? -4.871 9.802 -2.346 1.00 90.75 224 ASN A C 1
ATOM 1724 O O . ASN A 1 224 ? -5.122 9.131 -3.349 1.00 90.75 224 ASN A O 1
ATOM 1728 N N . CYS A 1 225 ? -5.051 9.361 -1.112 1.00 93.38 225 CYS A N 1
ATOM 1729 C CA . CYS A 1 225 ? -5.495 8.021 -0.794 1.00 93.38 225 CYS A CA 1
ATOM 1730 C C . CYS A 1 225 ? -6.907 8.064 -0.214 1.00 93.38 225 CYS A C 1
ATOM 1732 O O . CYS A 1 225 ? -7.314 9.026 0.442 1.00 93.38 225 CYS A O 1
ATOM 1734 N N . ASN A 1 226 ? -7.658 7.004 -0.469 1.00 95.25 226 ASN A N 1
ATOM 1735 C CA . ASN A 1 226 ? -9.001 6.814 0.045 1.00 95.25 226 ASN A CA 1
ATOM 1736 C C . ASN A 1 226 ? -9.098 5.390 0.593 1.00 95.25 226 ASN A C 1
ATOM 1738 O O . ASN A 1 226 ? -9.095 4.429 -0.175 1.00 95.25 226 ASN A O 1
ATOM 1742 N N . LEU A 1 227 ? -9.117 5.258 1.919 1.00 96.38 227 LEU A N 1
ATOM 1743 C CA . LEU A 1 227 ? -9.319 3.974 2.587 1.00 96.38 227 LEU A CA 1
ATOM 1744 C C . LEU A 1 227 ? -10.818 3.782 2.793 1.00 96.38 227 LEU A C 1
ATOM 1746 O O . LEU A 1 227 ? -11.430 4.569 3.505 1.00 96.38 227 LEU A O 1
ATOM 1750 N N . ILE A 1 228 ? -11.395 2.773 2.151 1.00 95.75 228 ILE A N 1
ATOM 1751 C CA . ILE A 1 228 ? -12.826 2.471 2.156 1.00 95.75 228 ILE A CA 1
ATOM 1752 C C . ILE A 1 228 ? -13.058 1.220 2.996 1.00 95.75 228 ILE A C 1
ATOM 1754 O O . ILE A 1 228 ? -12.359 0.222 2.836 1.00 95.75 228 ILE A O 1
ATOM 1758 N N . ILE A 1 229 ? -14.045 1.280 3.877 1.00 95.19 229 ILE A N 1
ATOM 1759 C CA . ILE A 1 229 ? -14.376 0.257 4.858 1.00 95.19 229 ILE A CA 1
ATOM 1760 C C . ILE A 1 229 ? -15.862 -0.067 4.709 1.00 95.19 229 ILE A C 1
ATOM 1762 O O . ILE A 1 229 ? -16.708 0.832 4.739 1.00 95.19 229 ILE A O 1
ATOM 1766 N N . ASP A 1 230 ? -16.177 -1.345 4.550 1.00 92.75 230 ASP A N 1
ATOM 1767 C CA . ASP A 1 230 ? -17.548 -1.838 4.495 1.00 92.75 230 ASP A CA 1
ATOM 1768 C C . ASP A 1 230 ? -18.097 -1.948 5.929 1.00 92.75 230 ASP A C 1
ATOM 1770 O O . ASP A 1 230 ? -17.496 -2.593 6.792 1.00 92.75 230 ASP A O 1
ATOM 1774 N N . LYS A 1 231 ? -19.245 -1.319 6.201 1.00 89.31 231 LYS A N 1
ATOM 1775 C CA . LYS A 1 231 ? -19.931 -1.424 7.495 1.00 89.31 231 LYS A CA 1
ATOM 1776 C C . LYS A 1 231 ? -20.637 -2.781 7.624 1.00 89.31 231 LYS A C 1
ATOM 1778 O O . LYS A 1 231 ? -21.191 -3.273 6.636 1.00 89.31 231 LYS A O 1
ATOM 1783 N N . PRO A 1 232 ? -20.713 -3.370 8.826 1.00 85.19 232 PRO A N 1
ATOM 1784 C CA . PRO A 1 232 ? -21.581 -4.517 9.055 1.00 85.19 232 PRO A CA 1
ATOM 1785 C C . PRO A 1 232 ? -23.054 -4.138 8.826 1.00 85.19 232 PRO A C 1
ATOM 1787 O O . PRO A 1 232 ? -23.480 -3.006 9.078 1.00 85.19 232 PRO A O 1
ATOM 1790 N N . ALA A 1 233 ? -23.838 -5.082 8.305 1.00 79.12 233 ALA A N 1
ATOM 1791 C CA . ALA A 1 233 ? -25.240 -4.846 7.975 1.00 79.12 233 ALA A CA 1
ATOM 1792 C C . ALA A 1 233 ? -26.058 -4.524 9.239 1.00 79.12 233 ALA A C 1
ATOM 1794 O O . ALA A 1 233 ? -25.994 -5.249 10.228 1.00 79.12 233 ALA A O 1
ATOM 1795 N N . GLY A 1 234 ? -26.847 -3.445 9.195 1.00 72.81 234 GLY A N 1
ATOM 1796 C CA . GLY A 1 234 ? -27.710 -3.041 10.311 1.00 72.81 234 GLY A CA 1
ATOM 1797 C C . GLY A 1 234 ? -27.008 -2.275 11.438 1.00 72.81 234 GLY A C 1
ATOM 1798 O O . GLY A 1 234 ? -27.619 -2.070 12.484 1.00 72.81 234 GLY A O 1
ATOM 1799 N N . LEU A 1 235 ? -25.762 -1.830 11.238 1.00 80.50 235 LEU A N 1
ATOM 1800 C CA . LEU A 1 235 ? -25.042 -1.014 12.215 1.00 80.50 235 LEU A CA 1
ATOM 1801 C C . LEU A 1 235 ? -25.761 0.321 12.473 1.00 80.50 235 LEU A C 1
ATOM 1803 O O . LEU A 1 235 ? -25.943 1.121 11.555 1.00 80.50 235 LEU A O 1
ATOM 1807 N N . GLN A 1 236 ? -26.109 0.572 13.734 1.00 74.31 236 GLN A N 1
ATOM 1808 C CA . GLN A 1 236 ? -26.574 1.865 14.235 1.00 74.31 236 GLN A CA 1
ATOM 1809 C C . GLN A 1 236 ? -25.501 2.409 15.176 1.00 74.31 236 GLN A C 1
ATOM 1811 O O . GLN A 1 236 ? -25.316 1.885 16.273 1.00 74.31 236 GLN A O 1
ATOM 1816 N N . LEU A 1 237 ? -24.762 3.420 14.721 1.00 78.00 237 LEU A N 1
ATOM 1817 C CA . LEU A 1 237 ? -23.743 4.065 15.544 1.00 78.00 237 LEU A CA 1
ATOM 1818 C C . LEU A 1 237 ? -24.424 4.865 16.655 1.00 78.00 237 LEU A C 1
ATOM 1820 O O . LEU A 1 237 ? -25.313 5.671 16.383 1.00 78.00 237 LEU A O 1
ATOM 1824 N N . GLN A 1 238 ? -23.995 4.647 17.894 1.00 73.38 238 GLN A N 1
ATOM 1825 C CA . GLN A 1 238 ? -24.458 5.421 19.046 1.00 73.38 238 GLN A CA 1
ATOM 1826 C C . GLN A 1 238 ? -23.832 6.822 19.044 1.00 73.38 238 GLN A C 1
ATOM 1828 O O . GLN A 1 238 ? -24.485 7.793 19.415 1.00 73.38 238 GLN A O 1
ATOM 1833 N N . GLU A 1 239 ? -22.587 6.930 18.569 1.00 80.62 239 GLU A N 1
ATOM 1834 C CA . GLU A 1 239 ? -21.830 8.179 18.474 1.00 80.62 239 GLU A CA 1
ATOM 1835 C C . GLU A 1 239 ? -21.019 8.246 17.171 1.00 80.62 239 GLU A C 1
ATOM 1837 O O . GLU A 1 239 ? -20.696 7.226 16.556 1.00 80.62 239 GLU A O 1
ATOM 1842 N N . MET A 1 240 ? -20.681 9.465 16.735 1.00 83.75 240 MET A N 1
ATOM 1843 C CA . MET A 1 240 ? -19.890 9.677 15.522 1.00 83.75 240 MET A CA 1
ATOM 1844 C C . MET A 1 240 ? -18.426 9.294 15.766 1.00 83.75 240 MET A C 1
ATOM 1846 O O . MET A 1 240 ? -17.715 9.977 16.502 1.00 83.75 240 MET A O 1
ATOM 1850 N N . LEU A 1 241 ? -17.981 8.214 15.122 1.00 91.00 241 LEU A N 1
ATOM 1851 C CA . LEU A 1 241 ? -16.611 7.720 15.246 1.00 91.00 241 LEU A CA 1
ATOM 1852 C C . LEU A 1 241 ? -15.603 8.618 14.512 1.00 91.00 241 LEU A C 1
ATOM 1854 O O . LEU A 1 241 ? -15.855 9.102 13.404 1.00 91.00 241 LEU A O 1
ATOM 1858 N N . SER A 1 242 ? -14.434 8.800 15.119 1.00 93.62 242 SER A N 1
ATOM 1859 C CA . SER A 1 242 ? -13.324 9.575 14.567 1.00 93.62 242 SER A CA 1
ATOM 1860 C C . SER A 1 242 ? -12.590 8.826 13.437 1.00 93.62 242 SER A C 1
ATOM 1862 O O . SER A 1 242 ? -12.695 7.600 13.315 1.00 93.62 242 SER A O 1
ATOM 1864 N N . PRO A 1 243 ? -11.801 9.527 12.599 1.00 95.06 243 PRO A N 1
ATOM 1865 C CA . PRO A 1 243 ? -10.973 8.886 11.576 1.00 95.06 243 PRO A CA 1
ATOM 1866 C C . PRO A 1 243 ? -10.014 7.829 12.135 1.00 95.06 243 PRO A C 1
ATOM 1868 O O . PRO A 1 243 ? -9.820 6.786 11.513 1.00 95.06 243 PRO A O 1
ATOM 1871 N N . ALA A 1 244 ? -9.450 8.072 13.320 1.00 95.12 244 ALA A N 1
ATOM 1872 C CA . ALA A 1 244 ? -8.546 7.146 13.992 1.00 95.12 244 ALA A CA 1
ATOM 1873 C C . ALA A 1 244 ? -9.247 5.855 14.439 1.00 95.12 244 ALA A C 1
ATOM 1875 O O . ALA A 1 244 ? -8.716 4.764 14.235 1.00 95.12 244 ALA A O 1
ATOM 1876 N N . GLU A 1 245 ? -10.471 5.964 14.960 1.00 95.12 245 GLU A N 1
ATOM 1877 C CA . GLU A 1 245 ? -11.296 4.815 15.351 1.00 95.12 245 GLU A CA 1
ATOM 1878 C C . GLU A 1 245 ? -11.657 3.955 14.126 1.00 95.12 245 GLU A C 1
ATOM 1880 O O . GLU A 1 245 ? -11.479 2.734 14.140 1.00 95.12 245 GLU A O 1
ATOM 1885 N N . TRP A 1 246 ? -12.062 4.582 13.015 1.00 95.44 246 TRP A N 1
ATOM 1886 C CA . TRP A 1 246 ? -12.303 3.873 11.752 1.00 95.44 246 TRP A CA 1
ATOM 1887 C C . TRP A 1 246 ? -11.041 3.222 11.181 1.00 95.44 246 TRP A C 1
ATOM 1889 O O . TRP A 1 246 ? -11.095 2.094 10.690 1.00 95.44 246 TRP A O 1
ATOM 1899 N N . ALA A 1 247 ? -9.898 3.902 11.261 1.00 96.06 247 ALA A N 1
ATOM 1900 C CA . ALA A 1 247 ? -8.615 3.363 10.829 1.00 96.06 247 ALA A CA 1
ATOM 1901 C C . ALA A 1 247 ? -8.208 2.135 11.669 1.00 96.06 247 ALA A C 1
ATOM 1903 O O . ALA A 1 247 ? -7.792 1.117 11.112 1.00 96.06 247 ALA A O 1
ATOM 1904 N N . ALA A 1 248 ? -8.394 2.181 12.992 1.00 96.00 248 ALA A N 1
ATOM 1905 C CA . ALA A 1 248 ? -8.153 1.047 13.887 1.00 96.00 248 ALA A CA 1
ATOM 1906 C C . ALA A 1 248 ? -9.057 -0.150 13.558 1.00 96.00 248 ALA A C 1
ATOM 1908 O O . ALA A 1 248 ? -8.569 -1.278 13.444 1.00 96.00 248 ALA A O 1
ATOM 1909 N N . TYR A 1 249 ? -10.348 0.093 13.315 1.00 95.50 249 TYR A N 1
ATOM 1910 C CA . TYR A 1 249 ? -11.274 -0.946 12.865 1.00 95.50 249 TYR A CA 1
ATOM 1911 C C . TYR A 1 249 ? -10.845 -1.565 11.523 1.00 95.50 249 TYR A C 1
ATOM 1913 O O . TYR A 1 249 ? -10.806 -2.791 11.394 1.00 95.50 249 TYR A O 1
ATOM 1921 N N . ALA A 1 250 ? -10.446 -0.743 10.545 1.00 95.62 250 ALA A N 1
ATOM 1922 C CA . ALA A 1 250 ? -9.955 -1.214 9.249 1.00 95.62 250 ALA A CA 1
ATOM 1923 C C . ALA A 1 250 ? -8.713 -2.104 9.381 1.00 95.62 250 ALA A C 1
ATOM 1925 O O . ALA A 1 250 ? -8.610 -3.130 8.709 1.00 95.62 250 ALA A O 1
ATOM 1926 N N . TYR A 1 251 ? -7.780 -1.740 10.265 1.00 95.81 251 TYR A N 1
ATOM 1927 C CA . TYR A 1 251 ? -6.607 -2.565 10.529 1.00 95.81 251 TYR A CA 1
ATOM 1928 C C . TYR A 1 251 ? -7.003 -3.919 11.113 1.00 95.81 251 TYR A C 1
ATOM 1930 O O . TYR A 1 251 ? -6.611 -4.942 10.561 1.00 95.81 251 TYR A O 1
ATOM 1938 N N . LEU A 1 252 ? -7.854 -3.940 12.144 1.00 95.38 252 LEU A N 1
ATOM 1939 C CA . LEU A 1 252 ? -8.335 -5.174 12.779 1.00 95.38 252 LEU A CA 1
ATOM 1940 C C . LEU A 1 252 ? -9.066 -6.110 11.808 1.00 95.38 252 LEU A C 1
ATOM 1942 O O . LEU A 1 252 ? -8.902 -7.327 11.894 1.00 95.38 252 LEU A O 1
ATOM 1946 N N . ARG A 1 253 ? -9.832 -5.561 10.856 1.00 94.44 253 ARG A N 1
ATOM 1947 C CA . ARG A 1 253 ? -10.499 -6.340 9.795 1.00 94.44 253 ARG A CA 1
ATOM 1948 C C . ARG A 1 253 ? -9.509 -7.141 8.949 1.00 94.44 253 ARG A C 1
ATOM 1950 O O . ARG A 1 253 ? -9.838 -8.237 8.506 1.00 94.44 253 ARG A O 1
ATOM 1957 N N . VAL A 1 254 ? -8.309 -6.607 8.736 1.00 94.44 254 VAL A N 1
ATOM 1958 C CA . VAL A 1 254 ? -7.284 -7.210 7.876 1.00 94.44 254 VAL A CA 1
ATOM 1959 C C . VAL A 1 254 ? -6.256 -8.015 8.680 1.00 94.44 254 VAL A C 1
ATOM 1961 O O . VAL A 1 254 ? -5.828 -9.084 8.250 1.00 94.44 254 VAL A O 1
ATOM 1964 N N . SER A 1 255 ? -5.855 -7.529 9.856 1.00 92.81 255 SER A N 1
ATOM 1965 C CA . SER A 1 255 ? -4.820 -8.138 10.699 1.00 92.81 255 SER A CA 1
ATOM 1966 C C . SER A 1 255 ? -5.341 -9.226 11.643 1.00 92.81 255 SER A C 1
ATOM 1968 O O . SER A 1 255 ? -4.535 -9.930 12.250 1.00 92.81 255 SER A O 1
ATOM 1970 N N . GLY A 1 256 ? -6.660 -9.341 11.820 1.00 91.75 256 GLY A N 1
ATOM 1971 C CA . GLY A 1 256 ? -7.270 -10.266 12.775 1.00 91.75 256 GLY A CA 1
ATOM 1972 C C . GLY A 1 256 ? -7.094 -9.818 14.229 1.00 91.75 256 GLY A C 1
ATOM 1973 O O . GLY A 1 256 ? -7.181 -8.631 14.533 1.00 91.75 256 GLY A O 1
ATOM 1974 N N . GLU A 1 257 ? -6.863 -10.773 15.134 1.00 94.38 257 GLU A N 1
ATOM 1975 C CA . GLU A 1 257 ? -6.722 -10.506 16.572 1.00 94.38 257 GLU A CA 1
ATOM 1976 C C . GLU A 1 257 ? -5.451 -9.722 16.904 1.00 94.38 257 GLU A C 1
ATOM 1978 O O . GLU A 1 257 ? -4.342 -10.194 16.647 1.00 94.38 257 GLU A O 1
ATOM 1983 N N . GLN A 1 258 ? -5.605 -8.576 17.564 1.00 94.69 258 GLN A N 1
ATOM 1984 C CA . GLN A 1 258 ? -4.484 -7.748 18.011 1.00 94.69 258 GLN A CA 1
ATOM 1985 C C . GLN A 1 258 ? -4.632 -7.369 19.483 1.00 94.69 258 GLN A C 1
ATOM 1987 O O . GLN A 1 258 ? -5.737 -7.148 19.979 1.00 94.69 258 GLN A O 1
ATOM 1992 N N . SER A 1 259 ? -3.514 -7.291 20.201 1.00 94.75 259 SER A N 1
ATOM 1993 C CA . SER A 1 259 ? -3.491 -6.700 21.540 1.00 94.75 259 SER A CA 1
ATOM 1994 C C . SER A 1 259 ? -3.426 -5.172 21.468 1.00 94.75 259 SER A C 1
ATOM 1996 O O . SER A 1 259 ? -2.990 -4.600 20.466 1.00 94.75 259 SER A O 1
ATOM 1998 N N . ILE A 1 260 ? -3.798 -4.507 22.565 1.00 93.25 260 ILE A N 1
ATOM 1999 C CA . ILE A 1 260 ? -3.678 -3.046 22.696 1.00 93.25 260 ILE A CA 1
ATOM 2000 C C . ILE A 1 260 ? -2.230 -2.610 22.434 1.00 93.25 260 ILE A C 1
ATOM 2002 O O . ILE A 1 260 ? -1.995 -1.686 21.667 1.00 93.25 260 ILE A O 1
ATOM 2006 N N . THR A 1 261 ? -1.242 -3.332 22.977 1.00 93.94 261 THR A N 1
ATOM 2007 C CA . THR A 1 261 ? 0.184 -3.026 22.785 1.00 93.94 261 THR A CA 1
ATOM 2008 C C . THR A 1 261 ? 0.607 -3.079 21.316 1.00 93.94 261 THR A C 1
ATOM 2010 O O . THR A 1 261 ? 1.352 -2.210 20.868 1.00 93.94 261 THR A O 1
ATOM 2013 N N . GLN A 1 262 ? 0.126 -4.068 20.554 1.00 93.50 262 GLN A N 1
ATOM 2014 C CA . GLN A 1 262 ? 0.429 -4.185 19.122 1.00 93.50 262 GLN A CA 1
ATOM 2015 C C . GLN A 1 262 ? -0.175 -3.020 18.333 1.00 93.50 262 GLN A C 1
ATOM 2017 O O . GLN A 1 262 ? 0.498 -2.414 17.502 1.00 93.50 262 GLN A O 1
ATOM 2022 N N . LEU A 1 263 ? -1.422 -2.656 18.631 1.00 93.56 263 LEU A N 1
ATOM 2023 C CA . LEU A 1 263 ? -2.088 -1.525 17.988 1.00 93.56 263 LEU A CA 1
ATOM 2024 C C . LEU A 1 263 ? -1.424 -0.189 18.353 1.00 93.56 263 LEU A C 1
ATOM 2026 O O . LEU A 1 263 ? -1.169 0.628 17.470 1.00 93.56 263 LEU A O 1
ATOM 2030 N N . SER A 1 264 ? -1.052 0.018 19.617 1.00 93.69 264 SER A N 1
ATOM 2031 C CA . SER A 1 264 ? -0.316 1.210 20.053 1.00 93.69 264 SER A CA 1
ATOM 2032 C C . SER A 1 264 ? 1.023 1.371 19.336 1.00 93.69 264 SER A C 1
ATOM 2034 O O . SER A 1 264 ? 1.407 2.496 19.019 1.00 93.69 264 SER A O 1
ATOM 2036 N N . GLN A 1 265 ? 1.717 0.272 19.020 1.00 93.25 265 GLN A N 1
ATOM 2037 C CA . GLN A 1 265 ? 2.938 0.313 18.208 1.00 93.25 265 GLN A CA 1
ATOM 2038 C C . GLN A 1 265 ? 2.653 0.721 16.757 1.00 93.25 265 GLN A C 1
ATOM 2040 O O . GLN A 1 265 ? 3.359 1.568 16.213 1.00 93.25 265 GLN A O 1
ATOM 2045 N N . VAL A 1 266 ? 1.601 0.167 16.147 1.00 93.06 266 VAL A N 1
ATOM 2046 C CA . VAL A 1 266 ? 1.198 0.472 14.762 1.00 93.06 266 VAL A CA 1
ATOM 2047 C C . VAL A 1 266 ? 0.829 1.947 14.596 1.00 93.06 266 VAL A C 1
ATOM 2049 O O . VAL A 1 266 ? 1.329 2.622 13.696 1.00 93.06 266 VAL A O 1
ATOM 2052 N N . PHE A 1 267 ? -0.013 2.470 15.485 1.00 93.25 267 PHE A N 1
ATOM 2053 C CA . PHE A 1 267 ? -0.481 3.854 15.419 1.00 93.25 267 PHE A CA 1
ATOM 2054 C C . PHE A 1 267 ? 0.478 4.855 16.076 1.00 93.25 267 PHE A C 1
ATOM 2056 O O . PHE A 1 267 ? 0.331 6.057 15.871 1.00 93.25 267 PHE A O 1
ATOM 2063 N N . ALA A 1 268 ? 1.489 4.375 16.809 1.00 91.69 268 ALA A N 1
ATOM 2064 C CA . ALA A 1 268 ? 2.406 5.183 17.613 1.00 91.69 268 ALA A CA 1
ATOM 2065 C C . ALA A 1 268 ? 1.673 6.129 18.588 1.00 91.69 268 ALA A C 1
ATOM 2067 O O . ALA A 1 268 ? 2.024 7.301 18.708 1.00 91.69 268 ALA A O 1
ATOM 2068 N N . THR A 1 269 ? 0.643 5.61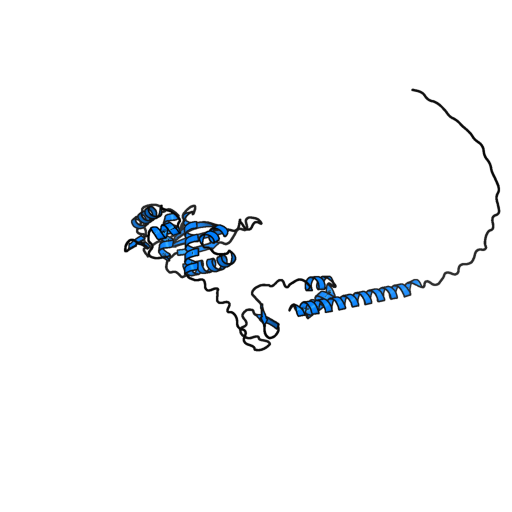5 19.268 1.00 90.75 269 THR A N 1
ATOM 2069 C CA . THR A 1 269 ? -0.197 6.371 20.213 1.00 90.75 269 THR A CA 1
ATOM 2070 C C . THR A 1 269 ? -0.654 5.510 21.392 1.00 90.75 269 THR A C 1
ATOM 2072 O O . THR A 1 269 ? -0.802 4.290 21.281 1.00 90.75 269 THR A O 1
ATOM 2075 N N . THR A 1 270 ? -0.888 6.156 22.533 1.00 89.81 270 THR A N 1
ATOM 2076 C CA . THR A 1 270 ? -1.421 5.542 23.758 1.00 89.81 270 THR A CA 1
ATOM 2077 C C . THR A 1 270 ? -2.946 5.616 23.850 1.00 89.81 270 THR A C 1
ATOM 2079 O O . THR A 1 270 ? -3.528 4.976 24.714 1.00 89.81 270 THR A O 1
ATOM 2082 N N . GLU A 1 271 ? -3.605 6.359 22.958 1.00 93.00 271 GLU A N 1
ATOM 2083 C CA . GLU A 1 271 ? -5.061 6.595 22.993 1.00 93.00 271 GLU A CA 1
ATOM 2084 C C . GLU A 1 271 ? -5.899 5.420 22.461 1.00 93.00 271 GLU A C 1
ATOM 2086 O O . GLU A 1 271 ? -7.126 5.456 22.508 1.00 93.00 271 GLU A O 1
ATOM 2091 N N . VAL A 1 272 ? -5.241 4.365 21.972 1.00 93.06 272 VAL A N 1
ATOM 2092 C CA . VAL A 1 272 ? -5.883 3.210 21.325 1.00 93.06 272 VAL A CA 1
ATOM 2093 C C . VAL A 1 272 ? -6.912 2.527 22.225 1.00 93.06 272 VAL A C 1
ATOM 2095 O O . VAL A 1 272 ? -7.923 2.045 21.724 1.00 93.06 272 VAL A O 1
ATOM 2098 N N . ASP A 1 273 ? -6.678 2.494 23.535 1.00 92.88 273 ASP A N 1
ATOM 2099 C CA . ASP A 1 273 ? -7.589 1.863 24.494 1.00 92.88 273 ASP A CA 1
ATOM 2100 C C . ASP A 1 273 ? -8.987 2.504 24.444 1.00 92.88 273 ASP A C 1
ATOM 2102 O O . ASP A 1 273 ? -9.982 1.825 24.198 1.00 92.88 273 ASP A O 1
ATOM 2106 N N . GLY A 1 274 ? -9.048 3.840 24.492 1.00 93.19 274 GLY A N 1
ATOM 2107 C CA . GLY A 1 274 ? -10.306 4.581 24.377 1.00 93.19 274 GLY A CA 1
ATOM 2108 C C . GLY A 1 274 ? -10.973 4.442 23.004 1.00 93.19 274 GLY A C 1
ATOM 2109 O O . GLY A 1 274 ? -12.198 4.501 22.899 1.00 93.19 274 GLY A O 1
ATOM 2110 N N . TRP A 1 275 ? -10.199 4.220 21.934 1.00 94.38 275 TRP A N 1
ATOM 2111 C CA . TRP A 1 275 ? -10.771 3.921 20.616 1.00 94.38 275 TRP A CA 1
ATOM 2112 C C . TRP A 1 275 ? -11.456 2.553 20.611 1.00 94.38 275 TRP A C 1
ATOM 2114 O O . TRP A 1 275 ? -12.552 2.413 20.072 1.00 94.38 275 TRP A O 1
ATOM 2124 N N . LEU A 1 276 ? -10.829 1.545 21.219 1.00 93.75 276 LEU A N 1
ATOM 2125 C CA . LEU A 1 276 ? -11.351 0.180 21.263 1.00 93.75 276 LEU A CA 1
ATOM 2126 C C . LEU A 1 276 ? -12.617 0.076 22.112 1.00 93.75 276 LEU A C 1
ATOM 2128 O O . LEU A 1 276 ? -13.556 -0.586 21.677 1.00 93.75 276 LEU A O 1
ATOM 2132 N N . GLU A 1 277 ? -12.686 0.778 23.244 1.00 92.69 277 GLU A N 1
ATOM 2133 C CA . GLU A 1 277 ? -13.900 0.855 24.067 1.00 92.69 277 GLU A CA 1
ATOM 2134 C C . GLU A 1 277 ? -15.092 1.398 23.267 1.00 92.69 277 GLU A C 1
ATOM 2136 O O . GLU A 1 277 ? -16.178 0.814 23.274 1.00 92.69 277 GLU A O 1
ATOM 2141 N N . LYS A 1 278 ? -14.889 2.476 22.497 1.00 93.62 278 LYS A N 1
ATOM 2142 C CA . LYS A 1 278 ? -15.936 3.033 21.627 1.00 93.62 278 LYS A CA 1
ATOM 2143 C C . LYS A 1 278 ? -16.326 2.082 20.504 1.00 93.62 278 LYS A C 1
ATOM 2145 O O . LYS A 1 278 ? -17.510 1.951 20.190 1.00 93.62 278 LYS A O 1
ATOM 2150 N N . LEU A 1 279 ? -15.354 1.427 19.874 1.00 93.50 279 LEU A N 1
ATOM 2151 C CA . LEU A 1 279 ? -15.629 0.449 18.823 1.00 93.50 279 LEU A CA 1
ATOM 2152 C C . LEU A 1 279 ? -16.410 -0.753 19.376 1.00 93.50 279 LEU A C 1
ATOM 2154 O O . LEU A 1 279 ? -17.297 -1.266 18.694 1.00 93.50 279 LEU A O 1
ATOM 2158 N N . GLU A 1 280 ? -16.112 -1.193 20.600 1.00 92.62 280 GLU A N 1
ATOM 2159 C CA . GLU A 1 280 ? -16.816 -2.283 21.280 1.00 92.62 280 GLU A CA 1
ATOM 2160 C C . GLU A 1 280 ? -18.246 -1.867 21.646 1.00 92.62 280 GLU A C 1
ATOM 2162 O O . GLU A 1 280 ? -19.190 -2.600 21.346 1.00 92.62 280 GLU A O 1
ATOM 2167 N N . ALA A 1 281 ? -18.431 -0.652 22.176 1.00 91.12 281 ALA A N 1
ATOM 2168 C CA . ALA A 1 281 ? -19.746 -0.085 22.484 1.00 91.12 281 ALA A CA 1
ATOM 2169 C C . ALA A 1 281 ? -20.646 0.046 21.240 1.00 91.12 281 ALA A C 1
ATOM 2171 O O . ALA A 1 281 ? -21.853 -0.186 21.311 1.00 91.12 281 ALA A O 1
ATOM 2172 N N . ASN A 1 282 ? -20.055 0.349 20.079 1.00 90.06 282 ASN A N 1
ATOM 2173 C CA . ASN A 1 282 ? -20.750 0.386 18.789 1.00 90.06 282 ASN A CA 1
ATOM 2174 C C . ASN A 1 282 ? -20.889 -1.000 18.128 1.00 90.06 282 ASN A C 1
ATOM 2176 O O . ASN A 1 282 ? -21.419 -1.107 17.024 1.00 90.06 282 ASN A O 1
ATOM 2180 N N . GLY A 1 283 ? -20.416 -2.071 18.773 1.00 89.75 283 GLY A N 1
ATOM 2181 C CA . GLY A 1 283 ? -20.524 -3.438 18.269 1.00 89.75 283 GLY A CA 1
ATOM 2182 C C . GLY A 1 283 ? -19.657 -3.734 17.043 1.00 89.75 283 GLY A C 1
ATOM 2183 O O . GLY A 1 283 ? -19.926 -4.704 16.338 1.00 89.75 283 GLY A O 1
ATOM 2184 N N . LEU A 1 284 ? -18.627 -2.929 16.775 1.00 91.94 284 LEU A N 1
ATOM 2185 C CA . LEU A 1 284 ? -17.699 -3.130 15.658 1.00 91.94 284 LEU A CA 1
ATOM 2186 C C . LEU A 1 284 ? -16.589 -4.126 15.995 1.00 91.94 284 LEU A C 1
ATOM 2188 O O . LEU A 1 284 ? -16.124 -4.851 15.117 1.00 91.94 284 LEU A O 1
ATOM 2192 N N . VAL A 1 285 ? -16.163 -4.189 17.254 1.00 94.06 285 VAL A N 1
ATOM 2193 C CA . VAL A 1 285 ? -15.125 -5.121 17.714 1.00 94.06 285 VAL A CA 1
ATOM 2194 C C . VAL A 1 285 ? -15.627 -5.977 18.870 1.00 94.06 285 VAL A C 1
ATOM 2196 O O . VAL A 1 285 ? -16.632 -5.669 19.509 1.00 94.06 285 VAL A O 1
ATOM 2199 N N . GLU A 1 286 ? -14.934 -7.081 19.117 1.00 93.44 286 GLU A N 1
ATOM 2200 C CA . GLU A 1 286 ? -15.127 -7.938 20.282 1.00 93.44 286 GLU A CA 1
ATOM 2201 C C . GLU A 1 286 ? -13.795 -8.326 20.904 1.00 93.44 286 GLU A C 1
ATOM 2203 O O . GLU A 1 286 ? -12.761 -8.407 20.227 1.00 93.44 286 GLU A O 1
ATOM 2208 N N . ARG A 1 287 ? -13.837 -8.596 22.207 1.00 93.56 287 ARG A N 1
ATOM 2209 C CA . ARG A 1 287 ? -12.682 -9.047 22.964 1.00 93.56 287 ARG A CA 1
ATOM 2210 C C . ARG A 1 287 ? -12.606 -10.574 22.980 1.00 93.56 287 ARG A C 1
ATOM 2212 O O . ARG A 1 287 ? -13.519 -11.249 23.445 1.00 93.56 287 ARG A O 1
ATOM 2219 N N . VAL A 1 288 ? -11.483 -11.120 22.523 1.00 91.69 288 VAL A N 1
ATOM 2220 C CA . VAL A 1 288 ? -11.195 -12.560 22.480 1.00 91.69 288 VAL A CA 1
ATOM 2221 C C . VAL A 1 288 ? -9.860 -12.802 23.177 1.00 91.69 288 VAL A C 1
ATOM 2223 O O . VAL A 1 288 ? -8.824 -12.326 22.721 1.00 91.69 288 VAL A O 1
ATOM 2226 N N . ASN A 1 289 ? -9.863 -13.516 24.308 1.00 88.19 289 ASN A N 1
ATOM 2227 C CA . ASN A 1 289 ? -8.649 -13.872 25.065 1.00 88.19 289 ASN A CA 1
ATOM 2228 C C . ASN A 1 289 ? -7.712 -12.680 25.367 1.00 88.19 289 ASN A C 1
ATOM 2230 O O . ASN A 1 289 ? -6.493 -12.778 25.238 1.00 88.19 289 ASN A O 1
ATOM 2234 N N . GLY A 1 290 ? -8.282 -11.526 25.732 1.00 87.56 290 GLY A N 1
ATOM 2235 C CA . GLY A 1 290 ? -7.517 -10.309 26.032 1.00 87.56 290 GLY A CA 1
ATOM 2236 C C . GLY A 1 290 ? -7.021 -9.530 24.805 1.00 87.56 290 GLY A C 1
ATOM 2237 O O . GLY A 1 290 ? -6.372 -8.500 24.974 1.00 87.56 290 GLY A O 1
ATOM 2238 N N . LYS A 1 291 ? -7.350 -9.981 23.591 1.00 93.69 291 LYS A N 1
ATOM 2239 C CA . LYS A 1 291 ? -7.128 -9.277 22.320 1.00 93.69 291 LYS A CA 1
ATOM 2240 C C . LYS A 1 291 ? -8.443 -8.754 21.756 1.00 93.69 291 LYS A C 1
ATOM 2242 O O . LYS A 1 291 ? -9.509 -9.176 22.191 1.00 93.69 291 LYS A O 1
ATOM 2247 N N . PHE A 1 292 ? -8.360 -7.877 20.767 1.00 94.38 292 PHE A N 1
ATOM 2248 C CA . PHE A 1 292 ? -9.506 -7.348 20.037 1.00 94.38 292 PHE A CA 1
ATOM 2249 C C . PHE A 1 292 ? -9.532 -7.891 18.615 1.00 94.38 292 PHE A C 1
ATOM 2251 O O . PHE A 1 292 ? -8.488 -8.040 17.976 1.00 94.38 292 PHE A O 1
ATOM 2258 N N . ARG A 1 293 ? -10.734 -8.174 18.120 1.00 93.75 293 ARG A N 1
ATOM 2259 C CA . ARG A 1 293 ? -11.000 -8.614 16.749 1.00 93.75 293 ARG A CA 1
ATOM 2260 C C . ARG A 1 293 ? -12.178 -7.823 16.187 1.00 93.75 293 ARG A C 1
ATOM 2262 O O . ARG A 1 293 ? -13.128 -7.532 16.907 1.00 93.75 293 ARG A O 1
ATOM 2269 N N . ALA A 1 294 ? -12.131 -7.493 14.899 1.00 92.06 294 ALA A N 1
ATOM 2270 C CA . ALA A 1 294 ? -13.267 -6.899 14.201 1.00 92.06 294 ALA A CA 1
ATOM 2271 C C . ALA A 1 294 ? -14.398 -7.920 13.994 1.00 92.06 294 ALA A C 1
ATOM 2273 O O . ALA A 1 294 ? -14.149 -9.038 13.535 1.00 92.06 294 ALA A O 1
ATOM 2274 N N . LYS A 1 295 ? -15.644 -7.518 14.267 1.00 87.00 295 LYS A N 1
ATOM 2275 C CA . LYS A 1 295 ? -16.828 -8.296 13.891 1.00 87.00 295 LYS A CA 1
ATOM 2276 C C . LYS A 1 295 ? -17.021 -8.239 12.377 1.00 87.00 295 LYS A C 1
ATOM 2278 O O . LYS A 1 295 ? -16.759 -7.206 11.741 1.00 87.00 295 LYS A O 1
ATOM 2283 N N . THR A 1 296 ? -17.381 -9.388 11.801 1.00 69.81 296 THR A N 1
ATOM 2284 C CA . THR A 1 296 ? -17.454 -9.569 10.345 1.00 69.81 296 THR A CA 1
ATOM 2285 C C . THR A 1 296 ? -18.801 -9.201 9.766 1.00 69.81 296 THR A C 1
ATOM 2287 O O . THR A 1 296 ? -19.821 -9.559 10.389 1.00 69.81 296 THR A O 1
#

pLDDT: mean 80.3, std 16.33, range [36.91, 96.38]

Foldseek 3Di:
DDDDDDDDDDDDDDDDDDDDDDDDDDPDDDDPDPPPVVVVVVVVVVVVVVQVQLQVQLQLLLVLCVVLVHHSVVSSVVSNVVPNVSSVVSPDHDPDPPAFWDADPVPRHIDGLQDQADPPPRDGDPSPDVPVPPCDVVLLLQLLLLVLLQQLVAPDWDDDDQKIKGKGKDWLVSSCVSSVDDSVVCVSSVVVSQVVQVVQPLQKHKDWDFDDPPDDDPRPGMITMMIMHGHDPPQDQPDDAHSNLVSLLSSLSPVPWDALVRVCVSNVDPCSVVSVVSCVVSVQWDDDPRTIHGDD

Radius of gyration: 42.76 Å; chains: 1; bounding box: 91×113×105 Å

Secondary structure (DSSP, 8-state):
----------------------------PPPP--HHHHHHHHHHHHHHHHHHHHHHHHHHHHHHHHHTTS-HHHHHHHHHHHTHHHHHHHHSPP---TTTEEE-TTT--EEETT-SB-TTT-PBP-----------HHHHHHHHHHHHHHHHT-S-EEEETTEEEEEEEEEHHHHHHHH---HHHHHHHHHHHHHHHHHSTTSEEEEEEEEEE-SSSGGGEEEEEEEEEEPPTT---SS---HHHHHHHHHHHHH-SB-HHHHHHHHT-STHHHHHHHHHHTTSEEEETTEEEE--

Sequence (296 aa):
MKAWRARDGQVGEPPSSPLYSIPPRRCSYPKPRSDGLNQNRRASMELVVAFTIWILCGIAAASLATRKGRSGVGWFFLGLLIGPFALLVAALPPVEKAGVTKKCPFCGEIIKAEARVCRYCGRELLVEQLHPEVVSEEELRKLLSAHVKSAAEAAGVWEKGNNVGLRYFVSLDKLAHWSGFNPERLEVVSKELVNWLAASRAGVKLEIKTGVKLGMKSSQFGMNCNLIIDKPAGLQLQEMLSPAEWAAYAYLRVSGEQSITQLSQVFATTEVDGWLEKLEANGLVERVNGKFRAKT

=== Feature glossary ===
The features interleaved in this record are:

— What the protein is —

Sequence gives the chain of amino acids in standard one-letter code (A=alanine, C=cysteine, …, Y=tyrosine), read N→C. It is the only feature that is directly encoded by the gene; all structural features are derived from the folded form of this sequence.

Database cross-references. InterPro integrates a dozen domain/family signature databases into unified entries with residue-range hits. GO terms attach function/process/location labels with evidence codes. CATH codes position the fold in a four-level structural taxonomy. Organism is the NCBI-taxonomy species name.

— Where its atoms are —

Atomic coordinates in PDBx/mmCIF format — the same representation the Protein Data Bank distributes. Each line of the _atom_site loop places one backbone atom in Cartesian space (units: ångströms,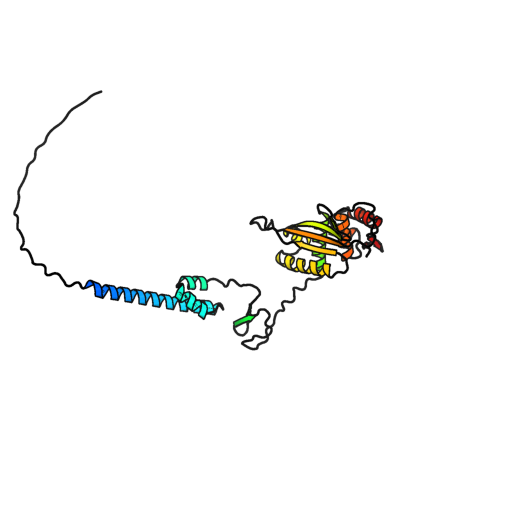 origin: arbitrary).

The six renders are orthographic views along the three Cartesian axes in both directions. Representation (cartoon, sticks, or surface) and color scheme (sequence-rainbow or by-chain) vary across proteins so the training set covers all the common visualization conventions.

— Local backbone conformation —

Eight-state secondary structure (DSSP): H is the canonical α-helix, G the tighter 3₁₀-helix, I the wider π-helix; E/B are β-structure, T and S are turns and bends, and '-' is everything else. DSSP derives these from the pattern of main-chain N–H···O=C hydrogen bonds, not from the sequence.

P-SEA three-state annotation labels each residue as helix, strand, or coil based purely on the geometry of the Cα trace. It serves as a fallback when the full backbone (and thus DSSP) is unavailable.

The φ/ψ torsion pair specifies the backbone conformation at each residue. φ rotates about the N–Cα bond, ψ about the Cα–C bond. Steric clashes forbid most of the (φ, ψ) plane — the allowed regions (α-helix basin, β-sheet basin, left-handed helix) are the Ramachandran-allowed regions.

— Global shape and packing —

The geometric summary reports three shape descriptors. Rg (radius of gyration) measures how spread out the Cα atoms are about their centre of mass; compact globular proteins have small Rg, elongated or unfolded ones large. Cα contacts (<8 Å, |i−j|>4) count long-range residue pairs in spatial proximity — high for tightly packed folds, near zero for rods or random coil. The bounding-box extents give the protein's footprint along x, y, z in Å.

Solvent-accessible surface area (SASA) is the area in Å² traced out by the centre of a 1.4 Å probe sphere (a water molecule) rolled over the protein's van der Waals surface (Shrake–Rupley / Lee–Richards construction). Buried residues have near-zero SASA; fully exposed residues can exceed 200 Å². The total SASA scales roughly with the number of surface residues.

The contact map is a binary N×N matrix image: pixel (i, j) is dark where Cα_i and Cα_j are within 8 Å and |i−j|>4. Because the |i−j|>4 filter removes local helical contacts, off-diagonal stripes parallel to the main diagonal indicate parallel β-sheets; stripes perpendicular to it indicate antiparallel β-sheets. The Ramachandran plot scatters every residue's (φ, ψ) pair against the sterically allowed regions. The PAE heatmap renders the predicted-aligned-error matrix.

— Structural neighborhood —

3Di is Foldseek's structural alphabet. Each residue is assigned one of twenty discrete states based on how its Cα sits relative to its spatial (not sequential) neighbors. Aligning 3Di strings finds structural homologs roughly as well as full 3D superposition, but orders of magnitude faster.

Nearest PDB neighbors are the top struc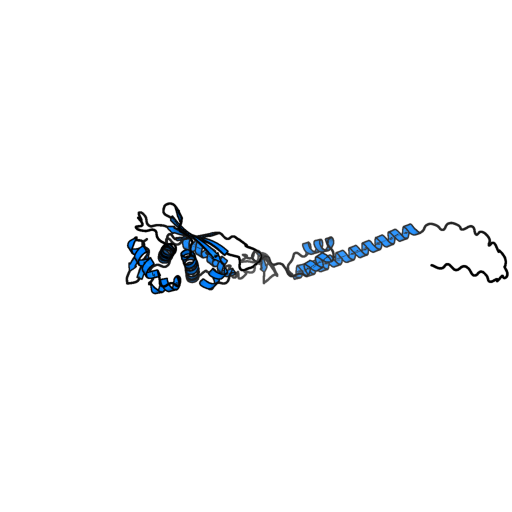tural matches found by Foldseek when searching this structure against the entire Protein Data Bank. Each hit reports a TM-score (0 to 1; >0.5 almost always implies the same fold) and an E-value. These are *structural* homologs — they may share no detectable sequence similarity.

— Confidence and disorder —

For AlphaFold models, the B-factor field carries pLDDT — the model's own estimate of local accuracy on a 0–100 scale. Regions with pLDDT<50 should be treated as essentially unmodeled; they often correspond to intrinsically disordered segments.

Crystallographic B-factors measure how much each atom's electron density is smeared out, in Å². They rise in mobile loops and surface residues and fall in the buried interior. In AlphaFold models this column is repurposed to hold pLDDT instead.

Predicted aligned error is AlphaFold's pairwise confidence. Unlike pLDDT (per-residue), PAE is per-residue-pair and captures whether two parts of the structure are correctly placed relative to each other. Units are ångströms of expected positional error.